Protein AF-A0A7S0L1C0-F1 (afdb_monomer_lite)

Radius of gyration: 28.77 Å; chains: 1; bounding box: 74×54×107 Å

Sequence (240 aa):
SNKMVIKATARPHLLLAALLFASNLVASALASCAKSYGDCFDSRCCKEESDGCFRRPGRAYAQCRPLSEDCVDTESWLCPSSWFNRAAFGHGSNAPPPPSVCSEPYEESCLETKCCNRKIDMCLKKKKKIWHQCMRPEVDDEGQCVDSDDWECPATWIMPPSAPPPPIQSAGGGPSTLLYTAAILISVAAVAIVVFLLCLKFPQLTKGLKVTQTEEMKPMDKDFEENDTLSEAGTHGPRL

Foldseek 3Di:
DDDDDDDDPDDVVVVVVVVVVVVVVVVLVCPDAAEAFGWCLSVQHYPDPQWGWKDAQLDSTTTTHGDDPPDDDDNGTDTSVRVVCCVVPVDPPPDDDQPPDQDEAPDWDSPVRQHYPDPQWGWKQFPPDRTTGTDHADADPSNDGDADPTTDDCVVPVDDDDDDDDDDDDDDDDDDPPVVVVVVVVVVVVVVVVVVVVCVVCVVVVVPPPPPPPPDPDDDDPPPDDDDDDDDDDDDDDDD

pLDDT: mean 74.72, std 19.36, range [37.0, 98.38]

Structure (mmCIF, N/CA/C/O backbone):
data_AF-A0A7S0L1C0-F1
#
_entry.id   AF-A0A7S0L1C0-F1
#
loop_
_atom_site.group_PDB
_atom_site.id
_atom_site.type_symbol
_atom_site.label_atom_id
_atom_site.label_alt_id
_atom_site.label_comp_id
_atom_site.label_asym_id
_atom_site.label_entity_id
_atom_site.label_seq_id
_atom_site.pdbx_PDB_ins_code
_atom_site.Cartn_x
_atom_site.Cartn_y
_atom_site.Cartn_z
_atom_site.occupancy
_atom_site.B_iso_or_equiv
_atom_site.auth_seq_id
_atom_site.auth_comp_id
_atom_site.auth_asym_id
_atom_site.auth_atom_id
_atom_site.pdbx_PDB_model_num
ATOM 1 N N . SER A 1 1 ? -10.459 4.457 66.800 1.00 45.81 1 SER A N 1
ATOM 2 C CA . SER A 1 1 ? -9.716 5.006 65.649 1.00 45.81 1 SER A CA 1
ATOM 3 C C . SER A 1 1 ? -9.352 3.841 64.746 1.00 45.81 1 SER A C 1
ATOM 5 O O . SER A 1 1 ? -8.435 3.095 65.065 1.00 45.81 1 SER A O 1
ATOM 7 N N . ASN A 1 2 ? -10.157 3.590 63.710 1.00 37.00 2 ASN A N 1
ATOM 8 C CA . ASN A 1 2 ? -10.065 2.376 62.896 1.00 37.00 2 ASN A CA 1
ATOM 9 C C . ASN A 1 2 ? -9.284 2.687 61.617 1.00 37.00 2 ASN A C 1
ATOM 11 O O . ASN A 1 2 ? -9.795 3.346 60.716 1.00 37.00 2 ASN A O 1
ATOM 15 N N . LYS A 1 3 ? -8.028 2.232 61.550 1.00 45.62 3 LYS A N 1
ATOM 16 C CA . LYS A 1 3 ? -7.210 2.303 60.334 1.00 45.62 3 LYS A CA 1
ATOM 17 C C . LYS A 1 3 ? -7.694 1.239 59.346 1.00 45.62 3 LYS A C 1
ATOM 19 O O . LYS A 1 3 ? -7.422 0.057 59.530 1.00 45.62 3 LYS A O 1
ATOM 24 N N . MET A 1 4 ? -8.394 1.662 58.294 1.00 39.25 4 MET A N 1
ATOM 25 C CA . MET A 1 4 ? -8.637 0.825 57.118 1.00 39.25 4 MET A CA 1
ATOM 26 C C . MET A 1 4 ? -7.323 0.624 56.361 1.00 39.25 4 MET A C 1
ATOM 28 O O . MET A 1 4 ? -6.739 1.570 55.836 1.00 39.25 4 MET A O 1
ATOM 32 N N . VAL A 1 5 ? -6.862 -0.623 56.308 1.00 52.81 5 VAL A N 1
ATOM 33 C CA . VAL A 1 5 ? -5.728 -1.048 55.484 1.00 52.81 5 VAL A CA 1
ATOM 34 C C . VAL A 1 5 ? -6.288 -1.534 54.149 1.00 52.81 5 VAL A C 1
ATOM 36 O O . VAL A 1 5 ? -6.823 -2.636 54.055 1.00 52.81 5 VAL A O 1
ATOM 39 N N . ILE A 1 6 ? -6.185 -0.703 53.112 1.00 45.19 6 ILE A N 1
ATOM 40 C CA . ILE A 1 6 ? -6.584 -1.068 51.749 1.00 45.19 6 ILE A CA 1
ATOM 41 C C . ILE A 1 6 ? -5.438 -1.873 51.124 1.00 45.19 6 ILE A C 1
ATOM 43 O O . ILE A 1 6 ? -4.407 -1.327 50.733 1.00 45.19 6 ILE A O 1
ATOM 47 N N . LYS A 1 7 ? -5.604 -3.197 51.050 1.00 51.31 7 LYS A N 1
ATOM 48 C CA . LYS A 1 7 ? -4.711 -4.092 50.301 1.00 51.31 7 LYS A CA 1
ATOM 49 C C . LYS A 1 7 ? -5.035 -3.971 48.810 1.00 51.31 7 LYS A C 1
ATOM 51 O O . LYS A 1 7 ? -5.999 -4.556 48.330 1.00 51.31 7 LYS A O 1
ATOM 56 N N . ALA A 1 8 ? -4.231 -3.206 48.076 1.00 46.69 8 ALA A N 1
ATOM 57 C CA . ALA A 1 8 ? -4.325 -3.131 46.622 1.00 46.69 8 ALA A CA 1
ATOM 58 C C . ALA A 1 8 ? -3.733 -4.403 45.989 1.00 46.69 8 ALA A C 1
ATOM 60 O O . ALA A 1 8 ? -2.520 -4.539 45.846 1.00 46.69 8 ALA A O 1
ATOM 61 N N . THR A 1 9 ? -4.591 -5.348 45.611 1.00 56.19 9 THR A N 1
ATOM 62 C CA . THR A 1 9 ? -4.224 -6.503 44.782 1.00 56.19 9 THR A CA 1
ATOM 63 C C . THR A 1 9 ? -4.139 -6.064 43.320 1.00 56.19 9 THR A C 1
ATOM 65 O O . THR A 1 9 ? -5.131 -6.097 42.592 1.00 56.19 9 THR A O 1
ATOM 68 N N . ALA A 1 10 ? -2.962 -5.611 42.886 1.00 48.78 10 ALA A N 1
ATOM 69 C CA . ALA A 1 10 ? -2.698 -5.359 41.473 1.00 48.78 10 ALA A CA 1
ATOM 70 C C . ALA A 1 10 ? -2.682 -6.699 40.719 1.00 48.78 10 ALA A C 1
ATOM 72 O O . ALA A 1 10 ? -1.894 -7.585 41.042 1.00 48.78 10 ALA A O 1
ATOM 73 N N . ARG A 1 11 ? -3.586 -6.868 39.744 1.00 59.06 11 ARG A N 1
ATOM 74 C CA . ARG A 1 11 ? -3.692 -8.084 38.926 1.00 59.06 11 ARG A CA 1
ATOM 75 C C . ARG A 1 11 ? -2.503 -8.144 37.948 1.00 59.06 11 ARG A C 1
ATOM 77 O O . ARG A 1 11 ? -2.476 -7.340 37.016 1.00 59.06 11 ARG A O 1
ATOM 84 N N . PRO A 1 12 ? -1.555 -9.088 38.098 1.00 60.34 12 PRO A N 1
ATOM 85 C CA . PRO A 1 12 ? -0.345 -9.164 37.267 1.00 60.34 12 PRO A CA 1
ATOM 86 C C . PRO A 1 12 ? -0.636 -9.398 35.773 1.00 60.34 12 PRO A C 1
ATOM 88 O O . PRO A 1 12 ? 0.178 -9.055 34.921 1.00 60.34 12 PRO A O 1
ATOM 91 N N . HIS A 1 13 ? -1.826 -9.905 35.438 1.00 58.44 13 HIS A N 1
ATOM 92 C CA . HIS A 1 13 ? -2.243 -10.155 34.058 1.00 58.44 13 HIS A CA 1
ATOM 93 C C . HIS A 1 13 ? -2.405 -8.885 33.204 1.00 58.44 13 HIS A C 1
ATOM 95 O O . HIS A 1 13 ? -2.182 -8.944 31.998 1.00 58.44 13 HIS A O 1
ATOM 101 N N . LEU A 1 14 ? -2.741 -7.733 33.801 1.00 57.94 14 LEU A N 1
ATOM 102 C CA . LEU A 1 14 ? -2.919 -6.481 33.047 1.00 57.94 14 LEU A CA 1
ATOM 103 C C . LEU A 1 14 ? -1.586 -5.884 32.569 1.00 57.94 14 LEU A C 1
ATOM 105 O O . LEU A 1 14 ? -1.519 -5.340 31.471 1.00 57.94 14 LEU A O 1
ATOM 109 N N . LEU A 1 15 ? -0.514 -6.033 33.355 1.00 58.12 15 LEU A N 1
ATOM 110 C CA . LEU A 1 15 ? 0.828 -5.584 32.966 1.00 58.12 15 LEU A CA 1
ATOM 111 C C . LEU A 1 15 ? 1.425 -6.458 31.856 1.00 58.12 15 LEU A C 1
ATOM 113 O O . LEU A 1 15 ? 2.069 -5.937 30.949 1.00 58.12 15 LEU A O 1
ATOM 117 N N . LEU A 1 16 ? 1.167 -7.769 31.891 1.00 63.41 16 LEU A N 1
ATOM 118 C CA . LEU A 1 16 ? 1.631 -8.691 30.853 1.00 63.41 16 LEU A CA 1
ATOM 119 C C . LEU A 1 16 ? 0.946 -8.413 29.503 1.00 63.41 16 LEU A C 1
ATOM 121 O O . LEU A 1 16 ? 1.608 -8.391 28.471 1.00 63.41 16 LEU A O 1
ATOM 125 N N . ALA A 1 17 ? -0.363 -8.134 29.513 1.00 63.59 17 ALA A N 1
ATOM 126 C CA . ALA A 1 17 ? -1.116 -7.799 28.303 1.00 63.59 17 ALA A CA 1
ATOM 127 C C . ALA A 1 17 ? -0.657 -6.472 27.669 1.00 63.59 17 ALA A C 1
ATOM 129 O O . ALA A 1 17 ? -0.500 -6.398 26.452 1.00 63.59 17 ALA A O 1
ATOM 130 N N . ALA A 1 18 ? -0.384 -5.446 28.483 1.00 61.56 18 ALA A N 1
ATOM 131 C CA . ALA A 1 18 ? 0.117 -4.160 27.995 1.00 61.56 18 ALA A CA 1
ATOM 132 C C . ALA A 1 18 ? 1.520 -4.274 27.365 1.00 61.56 18 ALA A C 1
ATOM 134 O O . ALA A 1 18 ? 1.778 -3.664 26.327 1.00 61.56 18 ALA A O 1
ATOM 135 N N . LEU A 1 19 ? 2.407 -5.094 27.942 1.00 60.56 19 LEU A N 1
ATOM 136 C CA . LEU A 1 19 ? 3.733 -5.357 27.370 1.00 60.56 19 LEU A CA 1
ATOM 137 C C . LEU A 1 19 ? 3.646 -6.125 26.042 1.00 60.56 19 LEU A C 1
ATOM 139 O O . LEU A 1 19 ? 4.326 -5.752 25.089 1.00 60.56 19 LEU A O 1
ATOM 143 N N . LEU A 1 20 ? 2.765 -7.127 25.939 1.00 61.09 20 LEU A N 1
ATOM 144 C CA . LEU A 1 20 ? 2.556 -7.883 24.695 1.00 61.09 20 LEU A CA 1
ATOM 145 C C . LEU A 1 20 ? 1.964 -7.024 23.564 1.00 61.09 20 LEU A C 1
ATOM 147 O O . LEU A 1 20 ? 2.329 -7.204 22.401 1.00 61.09 20 LEU A O 1
ATOM 151 N N . PHE A 1 21 ? 1.092 -6.062 23.881 1.00 56.75 21 PHE A N 1
ATOM 152 C CA . PHE A 1 21 ? 0.568 -5.122 22.883 1.00 56.75 21 PHE A CA 1
ATOM 153 C C . PHE A 1 21 ? 1.641 -4.149 22.377 1.00 56.75 21 PHE A C 1
ATOM 155 O O . PHE A 1 21 ? 1.725 -3.904 21.174 1.00 56.75 21 PHE A O 1
ATOM 162 N N . ALA A 1 22 ? 2.510 -3.649 23.261 1.00 55.06 22 ALA A N 1
ATOM 163 C CA . ALA A 1 22 ? 3.604 -2.762 22.866 1.00 55.06 22 ALA A CA 1
ATOM 164 C C . ALA A 1 22 ? 4.658 -3.467 21.987 1.00 55.06 22 ALA A C 1
ATOM 166 O O . ALA A 1 22 ? 5.223 -2.844 21.091 1.00 55.06 22 ALA A O 1
ATOM 167 N N . SER A 1 23 ? 4.903 -4.768 22.190 1.00 53.28 23 SER A N 1
ATOM 168 C CA . SER A 1 23 ? 5.883 -5.529 21.395 1.00 53.28 23 SER A CA 1
ATOM 169 C C . SER A 1 23 ? 5.438 -5.785 19.947 1.00 53.28 23 SER A C 1
ATOM 171 O O . SER A 1 23 ? 6.267 -5.755 19.039 1.00 53.28 23 SER A O 1
ATOM 173 N N . ASN A 1 24 ? 4.140 -5.995 19.702 1.00 51.53 24 ASN A N 1
ATOM 174 C CA . ASN A 1 24 ? 3.632 -6.289 18.354 1.00 51.53 24 ASN A CA 1
ATOM 175 C C . ASN A 1 24 ? 3.636 -5.066 17.419 1.00 51.53 24 ASN A C 1
ATOM 177 O O . ASN A 1 24 ? 3.807 -5.219 16.208 1.00 51.53 24 ASN A O 1
ATOM 181 N N . LEU A 1 25 ? 3.517 -3.850 17.966 1.00 54.81 25 LEU A N 1
ATOM 182 C CA . LEU A 1 25 ? 3.583 -2.621 17.169 1.00 54.81 25 LEU A CA 1
ATOM 183 C C . LEU A 1 25 ? 4.991 -2.367 16.601 1.00 54.81 25 LEU A C 1
ATOM 185 O O . LEU A 1 25 ? 5.126 -1.863 15.490 1.00 54.81 25 LEU A O 1
ATOM 189 N N . VAL A 1 26 ? 6.040 -2.755 17.335 1.00 55.66 26 VAL A N 1
ATOM 190 C CA . VAL A 1 26 ? 7.438 -2.564 16.909 1.00 55.66 26 VAL A CA 1
ATOM 191 C C . VAL A 1 26 ? 7.851 -3.593 15.849 1.00 55.66 26 VAL A C 1
ATOM 193 O O . VAL A 1 26 ? 8.597 -3.261 14.932 1.00 55.66 26 VAL A O 1
ATOM 196 N N . ALA A 1 27 ? 7.326 -4.821 15.910 1.00 52.88 27 ALA A N 1
ATOM 197 C CA . ALA A 1 27 ? 7.674 -5.881 14.959 1.00 52.88 27 ALA A CA 1
ATOM 198 C C . ALA A 1 27 ? 7.202 -5.592 13.520 1.00 52.88 27 ALA A C 1
ATOM 200 O O . ALA A 1 27 ? 7.887 -5.946 12.564 1.00 52.88 27 ALA A O 1
ATOM 201 N N . SER A 1 28 ? 6.076 -4.891 13.354 1.00 53.72 28 SER A N 1
ATOM 202 C CA . SER A 1 28 ? 5.547 -4.543 12.024 1.00 53.72 28 SER A CA 1
ATOM 203 C C . SER A 1 28 ? 6.350 -3.436 11.325 1.00 53.72 28 SER A C 1
ATOM 205 O O . SER A 1 28 ? 6.284 -3.303 10.106 1.00 53.72 28 SER A O 1
ATOM 207 N N . ALA A 1 29 ? 7.132 -2.656 12.080 1.00 55.66 29 ALA A N 1
ATOM 208 C CA . ALA A 1 29 ? 7.968 -1.580 11.544 1.00 55.66 29 ALA A CA 1
ATOM 209 C C . ALA A 1 29 ? 9.335 -2.068 11.025 1.00 55.66 29 ALA A C 1
ATOM 211 O O . ALA A 1 29 ? 10.039 -1.314 10.361 1.00 55.66 29 ALA A O 1
ATOM 212 N N . LEU A 1 30 ? 9.703 -3.325 11.296 1.00 59.31 30 LEU A N 1
ATOM 213 C CA . LEU A 1 30 ? 10.938 -3.951 10.819 1.00 59.31 30 LEU A CA 1
ATOM 214 C C . LEU A 1 30 ? 10.637 -5.022 9.768 1.00 59.31 30 LEU A C 1
ATOM 216 O O . LEU A 1 30 ? 11.197 -6.117 9.818 1.00 59.31 30 LEU A O 1
ATOM 220 N N . ALA A 1 31 ? 9.739 -4.731 8.822 1.00 69.38 31 ALA A N 1
ATOM 221 C CA . ALA A 1 31 ? 9.584 -5.584 7.651 1.00 69.38 31 ALA A CA 1
ATOM 222 C C . ALA A 1 31 ? 10.946 -5.671 6.942 1.00 69.38 31 ALA A C 1
ATOM 224 O O . ALA A 1 31 ? 11.394 -4.718 6.308 1.00 69.38 31 ALA A O 1
ATOM 225 N N . SER A 1 32 ? 11.641 -6.797 7.116 1.00 88.75 32 SER A N 1
ATOM 226 C CA . SER A 1 32 ? 12.945 -7.027 6.506 1.00 88.75 32 SER A CA 1
ATOM 227 C C . SER A 1 32 ? 12.801 -6.930 4.994 1.00 88.75 32 SER A C 1
ATOM 229 O O . SER A 1 32 ? 11.901 -7.555 4.426 1.00 88.75 32 SER A O 1
ATOM 231 N N . CYS A 1 33 ? 13.683 -6.174 4.347 1.00 94.81 33 CYS A N 1
ATOM 232 C CA . CYS A 1 33 ? 13.645 -6.028 2.901 1.00 94.81 33 CYS A CA 1
ATOM 233 C C . CYS A 1 33 ? 13.771 -7.375 2.197 1.00 94.81 33 CYS A C 1
ATOM 235 O O . CYS A 1 33 ? 14.463 -8.289 2.659 1.00 94.81 33 CYS A O 1
ATOM 237 N N . ALA A 1 34 ? 13.054 -7.504 1.087 1.00 96.19 34 ALA A N 1
ATOM 238 C CA . ALA A 1 34 ? 13.002 -8.754 0.358 1.00 96.19 34 ALA A CA 1
ATOM 239 C C . ALA A 1 34 ? 14.358 -9.028 -0.303 1.00 96.19 34 ALA A C 1
ATOM 241 O O . ALA A 1 34 ? 15.039 -8.112 -0.763 1.00 96.19 34 ALA A O 1
ATOM 242 N N . LYS A 1 35 ? 14.763 -10.299 -0.351 1.00 97.81 35 LYS A N 1
ATOM 243 C CA . LYS A 1 35 ? 15.938 -10.724 -1.131 1.00 97.81 35 LYS A CA 1
ATOM 244 C C . LYS A 1 35 ? 15.689 -10.472 -2.625 1.00 97.81 35 LYS A C 1
ATOM 246 O O . LYS A 1 35 ? 14.533 -10.332 -3.027 1.00 97.81 35 LYS A O 1
ATOM 251 N N . SER A 1 36 ? 16.735 -10.481 -3.450 1.00 97.81 36 SER A N 1
ATOM 252 C CA . SER A 1 36 ? 16.596 -10.439 -4.911 1.00 97.81 36 SER A CA 1
ATOM 253 C C . SER A 1 36 ? 15.594 -11.487 -5.397 1.00 97.81 36 SER A C 1
ATOM 255 O O . SER A 1 36 ? 15.612 -12.633 -4.942 1.00 97.81 36 SER A O 1
ATOM 257 N N . TYR A 1 37 ? 14.684 -11.082 -6.282 1.00 97.75 37 TYR A N 1
ATOM 258 C CA . TYR A 1 37 ? 13.542 -11.869 -6.767 1.00 97.75 37 TYR A CA 1
ATOM 259 C C . TYR A 1 37 ? 12.502 -12.279 -5.705 1.00 97.75 37 TYR A C 1
ATOM 261 O O . TYR A 1 37 ? 11.559 -13.008 -6.020 1.00 97.75 37 TYR A O 1
ATOM 269 N N . GLY A 1 38 ? 12.619 -11.793 -4.468 1.00 97.31 38 GLY A N 1
ATOM 270 C CA . GLY A 1 38 ? 11.625 -11.959 -3.408 1.00 97.31 38 GLY A CA 1
ATOM 271 C C . GLY A 1 38 ? 10.435 -11.006 -3.548 1.00 97.31 38 GLY A C 1
ATOM 272 O O . GLY A 1 38 ? 10.511 -10.002 -4.258 1.00 97.31 38 GLY A O 1
ATOM 273 N N . ASP A 1 39 ? 9.338 -11.326 -2.855 1.00 96.56 39 ASP A N 1
ATOM 274 C CA . ASP A 1 39 ? 8.142 -10.478 -2.793 1.00 96.56 39 ASP A CA 1
ATOM 275 C C . ASP A 1 39 ? 8.411 -9.231 -1.944 1.00 96.56 39 ASP A C 1
ATOM 277 O O . ASP A 1 39 ? 8.781 -9.334 -0.773 1.00 96.56 39 ASP A O 1
ATOM 281 N N . CYS A 1 40 ? 8.226 -8.061 -2.546 1.00 96.31 40 CYS A N 1
ATOM 282 C CA . CYS A 1 40 ? 8.429 -6.760 -1.913 1.00 96.31 40 CYS A CA 1
ATOM 283 C C . CYS A 1 40 ? 7.156 -5.901 -1.909 1.00 96.31 40 CYS A C 1
ATOM 285 O O . CYS A 1 40 ? 7.229 -4.691 -1.697 1.00 96.31 40 CYS A O 1
ATOM 287 N N . PHE A 1 41 ? 5.980 -6.490 -2.150 1.00 93.81 41 PHE A N 1
ATOM 288 C CA . PHE A 1 41 ? 4.725 -5.746 -2.271 1.00 93.81 41 PHE A CA 1
ATOM 289 C C . PHE A 1 41 ? 4.371 -4.987 -0.988 1.00 93.81 41 PHE A C 1
ATOM 291 O O . PHE A 1 41 ? 3.997 -3.810 -1.038 1.00 93.81 41 PHE A O 1
ATOM 298 N N . ASP A 1 42 ? 4.537 -5.638 0.165 1.00 87.75 42 ASP A N 1
ATOM 299 C CA . A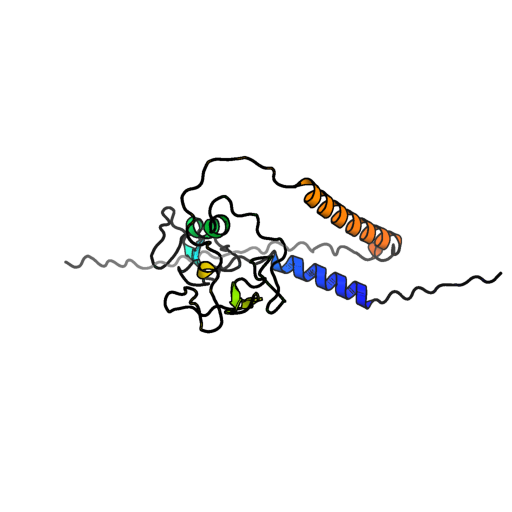SP A 1 42 ? 4.249 -5.033 1.464 1.00 87.75 42 ASP A CA 1
ATOM 300 C C . ASP A 1 42 ? 5.410 -4.212 2.021 1.00 87.75 42 ASP A C 1
ATOM 302 O O . ASP A 1 42 ? 5.178 -3.106 2.513 1.00 87.75 42 ASP A O 1
ATOM 306 N N . SER A 1 43 ? 6.642 -4.722 1.922 1.00 91.06 43 SER A N 1
ATOM 307 C CA . SER A 1 43 ? 7.836 -4.067 2.475 1.00 91.06 43 SER A CA 1
ATOM 308 C C . SER A 1 43 ? 8.297 -2.872 1.647 1.00 91.06 43 SER A C 1
ATOM 310 O O . SER A 1 43 ? 8.912 -1.957 2.186 1.00 91.06 43 SER A O 1
ATOM 312 N N . ARG A 1 44 ? 8.006 -2.873 0.338 1.00 92.75 44 ARG A N 1
ATOM 313 C CA . ARG A 1 44 ? 8.428 -1.849 -0.630 1.00 92.75 44 ARG A CA 1
ATOM 314 C C . ARG A 1 44 ? 9.940 -1.636 -0.690 1.00 92.75 44 ARG A C 1
ATOM 316 O O . ARG A 1 44 ? 10.393 -0.621 -1.208 1.00 92.75 44 ARG A O 1
ATOM 323 N N . CYS A 1 45 ? 10.716 -2.583 -0.175 1.00 94.50 45 CYS A N 1
ATOM 324 C CA . CYS A 1 45 ? 12.160 -2.476 -0.115 1.00 94.50 45 CYS A CA 1
ATOM 325 C C . CYS A 1 45 ? 12.834 -3.787 -0.502 1.00 94.50 45 CYS A C 1
ATOM 327 O O . CYS A 1 45 ? 12.339 -4.886 -0.221 1.00 94.50 45 CYS A O 1
ATOM 329 N N . CYS A 1 46 ? 13.983 -3.633 -1.148 1.00 96.94 46 CYS A N 1
ATOM 330 C CA . CYS A 1 46 ? 14.854 -4.712 -1.578 1.00 96.94 46 CYS A CA 1
ATOM 331 C C . CYS A 1 46 ? 16.130 -4.691 -0.748 1.00 96.94 46 CYS A C 1
ATOM 333 O O . CYS A 1 46 ? 16.537 -3.647 -0.244 1.00 96.94 46 CYS A O 1
ATOM 335 N N . LYS A 1 47 ? 16.698 -5.874 -0.523 1.00 97.06 47 LYS A N 1
ATOM 336 C CA . LYS A 1 47 ? 17.891 -6.037 0.303 1.00 97.06 47 LYS A CA 1
ATOM 337 C C . LYS A 1 47 ? 19.135 -5.462 -0.379 1.00 97.06 47 LYS A C 1
ATOM 339 O O . LYS A 1 47 ? 19.962 -4.876 0.307 1.00 97.06 47 LYS A O 1
ATOM 344 N N . GLU A 1 48 ? 19.250 -5.654 -1.689 1.00 97.50 48 GLU A N 1
ATOM 345 C CA . GLU A 1 48 ? 20.357 -5.136 -2.492 1.00 97.50 48 GLU A CA 1
ATOM 346 C C . GLU A 1 48 ? 20.004 -3.744 -3.029 1.00 97.50 48 GLU A C 1
ATOM 348 O O . GLU A 1 48 ? 18.897 -3.533 -3.522 1.00 97.50 48 GLU A O 1
ATOM 353 N N . GLU A 1 49 ? 20.941 -2.798 -2.958 1.00 95.50 49 GLU A N 1
ATOM 354 C CA . GLU A 1 49 ? 20.740 -1.419 -3.442 1.00 95.50 49 GLU A CA 1
ATOM 355 C C . GLU A 1 49 ? 20.610 -1.340 -4.969 1.00 95.50 49 GLU A C 1
ATOM 357 O O . GLU A 1 49 ? 19.997 -0.415 -5.499 1.00 95.50 49 GLU A O 1
ATOM 362 N N . SER A 1 50 ? 21.161 -2.329 -5.678 1.00 96.69 50 SER A N 1
ATOM 363 C CA . SER A 1 50 ? 21.023 -2.481 -7.126 1.00 96.69 50 SER A CA 1
ATOM 364 C C . SER A 1 50 ? 19.675 -3.067 -7.549 1.00 96.69 50 SER A C 1
ATOM 366 O O . SER A 1 50 ? 19.408 -3.133 -8.746 1.00 96.69 50 SER A O 1
ATOM 368 N N . ASP A 1 51 ? 18.820 -3.478 -6.607 1.00 98.25 51 ASP A N 1
ATOM 369 C CA . ASP A 1 51 ? 17.485 -3.993 -6.892 1.00 98.25 51 ASP A CA 1
ATOM 370 C C . ASP A 1 51 ? 16.401 -2.939 -6.618 1.00 98.25 51 ASP A C 1
ATOM 372 O O . ASP A 1 51 ? 16.368 -2.263 -5.592 1.00 98.25 51 ASP A O 1
ATOM 376 N N . GLY A 1 52 ? 15.433 -2.859 -7.527 1.00 97.06 52 GLY A N 1
ATOM 377 C CA . GLY A 1 52 ? 14.203 -2.095 -7.374 1.00 97.06 52 GLY A CA 1
ATOM 378 C C . GLY A 1 52 ? 13.013 -3.014 -7.114 1.00 97.06 52 GLY A C 1
ATOM 379 O O . GLY A 1 52 ? 12.956 -4.137 -7.612 1.00 97.06 52 GLY A O 1
ATOM 380 N N . CYS A 1 53 ? 12.019 -2.539 -6.364 1.00 97.81 53 CYS A N 1
ATOM 381 C CA . CYS A 1 53 ? 10.763 -3.263 -6.186 1.00 97.81 53 CYS A CA 1
ATOM 382 C C . CYS A 1 53 ? 9.792 -2.955 -7.340 1.00 97.81 53 CYS A C 1
ATOM 384 O O . CYS A 1 53 ? 9.132 -1.913 -7.367 1.00 97.81 53 CYS A O 1
ATOM 386 N N . PHE A 1 54 ? 9.710 -3.856 -8.315 1.00 97.62 54 PHE A N 1
ATOM 387 C CA . PHE A 1 54 ? 8.850 -3.698 -9.488 1.00 97.62 54 PHE A CA 1
ATOM 388 C C . PHE A 1 54 ? 7.466 -4.269 -9.213 1.00 97.62 54 PHE A C 1
ATOM 390 O O . PHE A 1 54 ? 7.349 -5.379 -8.698 1.00 97.62 54 PHE A O 1
ATOM 397 N N . ARG A 1 55 ? 6.406 -3.562 -9.609 1.00 97.12 55 ARG A N 1
ATOM 398 C CA . ARG A 1 55 ? 5.019 -4.018 -9.412 1.00 97.12 55 ARG A CA 1
ATOM 399 C C . ARG A 1 55 ? 4.399 -4.511 -10.711 1.00 97.12 55 ARG A C 1
ATOM 401 O O . ARG A 1 55 ? 4.571 -3.892 -11.753 1.00 97.12 55 ARG A O 1
ATOM 408 N N . ARG A 1 56 ? 3.609 -5.583 -10.647 1.00 96.44 56 ARG A N 1
ATOM 409 C CA . ARG A 1 56 ? 2.759 -6.006 -11.771 1.00 96.44 56 ARG A CA 1
ATOM 410 C C . ARG A 1 56 ? 1.537 -5.077 -11.901 1.00 96.44 56 ARG A C 1
ATOM 412 O O . ARG A 1 56 ? 0.801 -4.935 -10.917 1.00 96.44 56 ARG A O 1
ATOM 419 N N . PRO A 1 57 ? 1.273 -4.471 -13.074 1.00 92.81 57 PRO A N 1
ATOM 420 C CA . PRO A 1 57 ? 0.011 -3.772 -13.324 1.00 92.81 57 PRO A CA 1
ATOM 421 C C . PRO A 1 57 ? -1.195 -4.675 -13.026 1.00 92.81 57 PRO A C 1
ATOM 423 O O . PRO A 1 57 ? -1.156 -5.873 -13.298 1.00 92.81 57 PRO A O 1
ATOM 426 N N . GLY A 1 58 ? -2.237 -4.121 -12.400 1.00 85.00 58 GLY A N 1
ATOM 427 C CA . GLY A 1 58 ? -3.477 -4.851 -12.085 1.00 85.00 58 GLY A CA 1
ATOM 428 C C . GLY A 1 58 ? -3.372 -5.935 -11.002 1.00 85.00 58 GLY A C 1
ATOM 429 O O . GLY A 1 58 ? -4.379 -6.537 -10.654 1.00 85.00 58 GLY A O 1
ATOM 430 N N .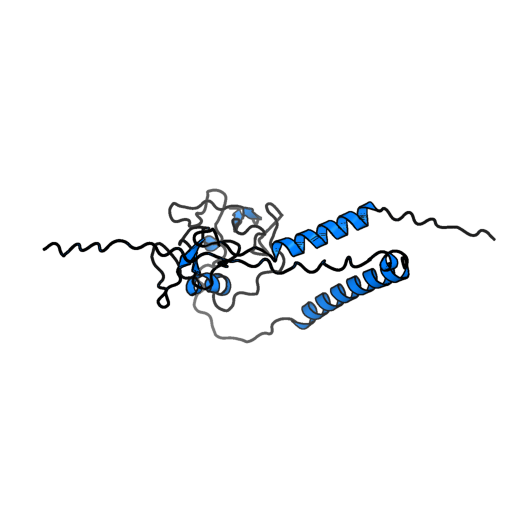 ARG A 1 59 ? -2.189 -6.196 -10.421 1.00 88.06 59 ARG A N 1
ATOM 431 C CA . ARG A 1 59 ? -2.014 -7.249 -9.404 1.00 88.06 59 ARG A CA 1
ATOM 432 C C . ARG A 1 59 ? -1.448 -6.707 -8.092 1.00 88.06 59 ARG A C 1
ATOM 434 O O . ARG A 1 59 ? -0.686 -5.734 -8.063 1.00 88.06 59 ARG A O 1
ATOM 441 N N . ALA A 1 60 ? -1.812 -7.365 -6.993 1.00 89.75 60 ALA A N 1
ATOM 442 C CA . ALA A 1 60 ? -1.243 -7.142 -5.664 1.00 89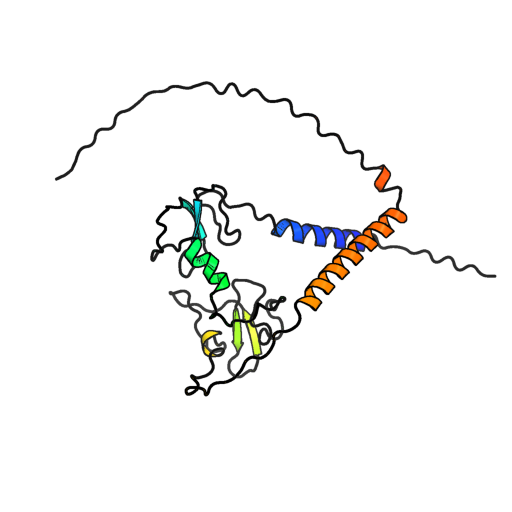.75 60 ALA A CA 1
ATOM 443 C C . ALA A 1 60 ? 0.059 -7.945 -5.495 1.00 89.75 60 ALA A C 1
ATOM 445 O O . ALA A 1 60 ? 0.177 -8.785 -4.612 1.00 89.75 60 ALA A O 1
ATOM 446 N N . TYR A 1 61 ? 0.996 -7.749 -6.424 1.00 94.38 61 TYR A N 1
ATOM 447 C CA . TYR A 1 61 ? 2.268 -8.461 -6.450 1.00 94.38 61 TYR A CA 1
ATOM 448 C C . TYR A 1 61 ? 3.388 -7.528 -6.899 1.00 94.38 61 TYR A C 1
ATOM 450 O O . TYR A 1 61 ? 3.249 -6.802 -7.893 1.00 94.38 61 TYR A O 1
ATOM 458 N N . ALA A 1 62 ? 4.499 -7.565 -6.170 1.00 97.12 62 ALA A N 1
ATOM 459 C CA . ALA A 1 62 ? 5.725 -6.876 -6.528 1.00 97.12 62 ALA A CA 1
ATOM 460 C C . ALA A 1 62 ? 6.935 -7.750 -6.205 1.00 97.12 62 ALA A C 1
ATOM 462 O O . ALA A 1 62 ? 6.900 -8.559 -5.281 1.00 97.12 62 ALA A O 1
ATOM 463 N N . GLN A 1 63 ? 8.000 -7.583 -6.977 1.00 98.25 63 GLN A N 1
ATOM 464 C CA . GLN A 1 63 ? 9.195 -8.406 -6.886 1.00 98.25 63 GLN A CA 1
ATOM 465 C C . GLN A 1 63 ? 10.451 -7.541 -6.968 1.00 98.25 63 GLN A C 1
ATOM 467 O O . GLN A 1 63 ? 10.518 -6.623 -7.789 1.00 98.25 63 GLN A O 1
ATOM 472 N N . CYS A 1 64 ? 11.455 -7.859 -6.151 1.00 98.38 64 CYS A N 1
ATOM 473 C CA . CYS A 1 64 ? 12.777 -7.249 -6.264 1.00 98.38 64 CYS A CA 1
ATOM 474 C C . CYS A 1 64 ? 13.472 -7.727 -7.536 1.00 98.38 64 CYS A C 1
ATOM 476 O O . CYS A 1 64 ? 13.639 -8.928 -7.736 1.00 98.38 64 CYS A O 1
ATOM 478 N N . ARG A 1 65 ? 13.852 -6.805 -8.414 1.00 98.25 65 ARG A N 1
ATOM 479 C CA . ARG A 1 65 ? 14.570 -7.109 -9.659 1.00 98.25 65 ARG A CA 1
ATOM 480 C C . ARG A 1 65 ? 15.685 -6.081 -9.859 1.00 98.25 65 ARG A C 1
ATOM 482 O O . ARG A 1 65 ? 15.539 -4.978 -9.337 1.00 98.25 65 ARG A O 1
ATOM 489 N N . PRO A 1 66 ? 16.715 -6.382 -10.667 1.00 98.19 66 PRO A N 1
ATOM 490 C CA . PRO A 1 66 ? 17.775 -5.423 -10.954 1.00 98.19 66 PRO A CA 1
ATOM 491 C C . PRO A 1 66 ? 17.219 -4.097 -11.488 1.00 98.19 66 PRO A C 1
ATOM 493 O O . PRO A 1 66 ? 16.421 -4.081 -12.431 1.00 98.19 66 PRO A O 1
ATOM 496 N N . LEU A 1 67 ? 17.621 -2.993 -10.864 1.00 97.38 67 LEU A N 1
ATOM 497 C CA . LEU A 1 67 ? 17.242 -1.637 -11.231 1.00 97.38 67 LEU A CA 1
ATOM 498 C C . LEU A 1 67 ? 18.196 -1.125 -12.312 1.00 97.38 67 LEU A C 1
ATOM 500 O O . LEU A 1 67 ? 19.387 -0.946 -12.078 1.00 97.38 67 LEU A O 1
ATOM 504 N N . SER A 1 68 ? 17.660 -0.893 -13.507 1.00 95.56 68 SER A N 1
ATOM 505 C CA . SER A 1 68 ? 18.369 -0.159 -14.556 1.00 95.56 68 SER A CA 1
ATOM 506 C C . SER A 1 68 ? 18.234 1.347 -14.314 1.00 95.56 68 SER A C 1
ATOM 508 O O . SER A 1 68 ? 17.190 1.791 -13.829 1.00 95.56 68 SER A O 1
ATOM 510 N N . GLU A 1 69 ? 19.266 2.121 -14.665 1.00 95.00 69 GLU A N 1
ATOM 511 C CA . GLU A 1 69 ? 19.239 3.593 -14.614 1.00 95.00 69 GLU A CA 1
ATOM 512 C C . GLU A 1 69 ? 18.072 4.155 -15.444 1.00 95.00 69 GLU A C 1
ATOM 514 O O . GLU A 1 69 ? 17.340 5.029 -14.980 1.00 95.00 69 GLU A O 1
ATOM 519 N N . ASP A 1 70 ? 17.815 3.550 -16.607 1.00 95.00 70 ASP A N 1
ATOM 520 C CA . ASP A 1 70 ? 16.707 3.882 -17.504 1.00 95.00 70 ASP A CA 1
ATOM 521 C C . ASP A 1 70 ? 15.494 2.978 -17.244 1.00 95.00 70 ASP A C 1
ATOM 523 O O . ASP A 1 70 ? 15.017 2.243 -18.113 1.00 95.00 70 ASP A O 1
ATOM 527 N N . CYS A 1 71 ? 14.988 2.986 -16.010 1.00 95.88 71 CYS A N 1
ATOM 528 C CA . CYS A 1 71 ? 13.787 2.227 -15.682 1.00 95.88 71 CYS A CA 1
ATOM 529 C C . CYS A 1 71 ? 12.563 2.802 -16.416 1.00 95.88 71 CYS A C 1
ATOM 531 O O . CYS A 1 71 ? 12.090 3.894 -16.095 1.00 95.88 71 CYS A O 1
ATOM 533 N N . VAL A 1 72 ? 12.004 2.032 -17.354 1.00 96.62 72 VAL A N 1
ATOM 534 C CA . VAL A 1 72 ? 10.777 2.376 -18.087 1.00 96.62 72 VAL A CA 1
ATOM 535 C C . VAL A 1 72 ? 9.636 1.437 -17.689 1.00 96.62 72 VAL A C 1
ATOM 537 O O . VAL A 1 72 ? 9.805 0.215 -17.654 1.00 96.62 72 VAL A O 1
ATOM 540 N N . ASP A 1 73 ? 8.461 2.007 -17.401 1.00 95.81 73 ASP A N 1
ATOM 541 C CA . ASP A 1 73 ? 7.235 1.234 -17.186 1.00 95.81 73 ASP A CA 1
ATOM 542 C C . ASP A 1 73 ? 6.919 0.408 -18.443 1.00 95.81 73 ASP A C 1
ATOM 544 O O . ASP A 1 73 ? 6.845 0.931 -19.553 1.00 95.81 73 ASP A O 1
ATOM 548 N N . THR A 1 74 ? 6.684 -0.887 -18.263 1.00 96.25 74 THR A N 1
ATOM 549 C CA . THR A 1 74 ? 6.233 -1.795 -19.325 1.00 96.25 74 THR A CA 1
ATOM 550 C C . THR A 1 74 ? 4.838 -2.314 -19.002 1.00 96.25 74 THR A C 1
ATOM 552 O O . THR A 1 74 ? 4.394 -2.264 -17.855 1.00 96.25 74 THR A O 1
ATOM 555 N N . GLU A 1 75 ? 4.167 -2.917 -19.985 1.00 94.25 75 GLU A N 1
ATOM 556 C CA . GLU A 1 75 ? 2.874 -3.596 -19.785 1.00 94.25 75 GLU A CA 1
ATOM 557 C C . GLU A 1 75 ? 2.926 -4.660 -18.680 1.00 94.25 75 GLU A C 1
ATOM 559 O O . GLU A 1 75 ? 1.925 -4.983 -18.047 1.00 94.25 75 GLU A O 1
ATOM 564 N N . SER A 1 76 ? 4.116 -5.207 -18.430 1.00 96.06 76 SER A N 1
ATOM 565 C CA . SER A 1 76 ? 4.309 -6.300 -17.492 1.00 96.06 76 SER A CA 1
ATOM 566 C C . SER A 1 76 ? 4.828 -5.841 -16.126 1.00 96.06 76 SER A C 1
ATOM 568 O O . SER A 1 76 ? 4.607 -6.550 -15.146 1.00 96.06 76 SER A O 1
ATOM 570 N N . TRP A 1 77 ? 5.490 -4.685 -16.020 1.00 97.06 77 TRP A N 1
ATOM 571 C CA . TRP A 1 77 ? 6.139 -4.219 -14.791 1.00 97.06 77 TRP A CA 1
ATOM 572 C C . TRP A 1 77 ? 6.176 -2.694 -14.703 1.00 97.06 77 TRP A C 1
ATOM 574 O O . TRP A 1 77 ? 6.589 -2.029 -15.648 1.00 97.06 77 TRP A O 1
ATOM 584 N N . LEU A 1 78 ? 5.832 -2.167 -13.530 1.00 96.44 78 LEU A N 1
ATOM 585 C CA . LEU A 1 78 ? 5.953 -0.758 -13.168 1.00 96.44 78 LEU A CA 1
ATOM 586 C C . LEU A 1 78 ? 7.234 -0.522 -12.369 1.00 96.44 78 LEU A C 1
ATOM 588 O O . LEU A 1 78 ? 7.521 -1.252 -11.412 1.00 96.44 78 LEU A O 1
ATOM 592 N N . CYS A 1 79 ? 7.956 0.528 -12.738 1.00 97.25 79 CYS A N 1
ATOM 593 C CA . CYS A 1 79 ? 9.168 0.997 -12.088 1.00 97.25 79 CYS A CA 1
ATOM 594 C C . CYS A 1 79 ? 8.903 1.514 -10.671 1.00 97.25 79 CYS A C 1
ATOM 596 O O . CYS A 1 79 ? 7.897 2.189 -10.452 1.00 97.25 79 CYS A O 1
ATOM 598 N N . PRO A 1 80 ? 9.816 1.292 -9.707 1.00 95.00 80 PRO A N 1
ATOM 599 C CA . PRO A 1 80 ? 9.660 1.748 -8.322 1.00 95.00 80 PRO A CA 1
ATOM 600 C C . PRO A 1 80 ? 9.174 3.205 -8.194 1.00 95.00 80 PRO A C 1
ATOM 602 O O . PRO A 1 80 ? 8.207 3.496 -7.490 1.00 95.00 80 PRO A O 1
ATOM 605 N N . SER A 1 81 ? 9.782 4.123 -8.949 1.00 90.81 81 SER A N 1
ATOM 606 C CA . SER A 1 81 ? 9.453 5.554 -8.944 1.00 90.81 81 SER A CA 1
ATOM 607 C C . SER A 1 81 ? 8.033 5.866 -9.428 1.00 90.81 81 SER A C 1
ATOM 609 O O . SER A 1 81 ? 7.412 6.818 -8.947 1.00 90.81 81 SER A O 1
ATOM 611 N N . SER A 1 82 ? 7.493 5.074 -10.354 1.00 89.12 82 SER A N 1
ATOM 612 C CA . SER A 1 82 ? 6.213 5.356 -10.997 1.00 89.12 82 SER A CA 1
ATOM 613 C C . SER A 1 82 ? 5.025 4.899 -10.156 1.00 89.12 82 SER A C 1
ATOM 615 O O . SER A 1 82 ? 3.971 5.528 -10.231 1.00 89.12 82 SER A O 1
ATOM 617 N N . TRP A 1 83 ? 5.158 3.845 -9.340 1.00 88.00 83 TRP A N 1
ATOM 618 C CA . TRP A 1 83 ? 4.040 3.300 -8.556 1.00 88.00 83 TRP A CA 1
ATOM 619 C C . TRP A 1 83 ? 4.145 3.546 -7.048 1.00 88.00 83 TRP A C 1
ATOM 621 O O . TRP A 1 83 ? 3.101 3.5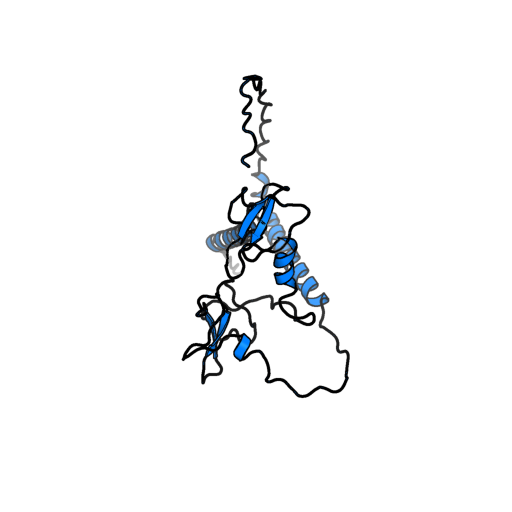85 -6.393 1.00 88.00 83 TRP A O 1
ATOM 631 N N . PHE A 1 84 ? 5.336 3.807 -6.492 1.00 83.75 84 PHE A N 1
ATOM 632 C CA . PHE A 1 84 ? 5.447 4.259 -5.099 1.00 83.75 84 PHE A CA 1
ATOM 633 C C . PHE A 1 84 ? 4.835 5.641 -4.894 1.00 83.75 84 PHE A C 1
ATOM 635 O O . PHE A 1 84 ? 4.111 5.861 -3.923 1.00 83.75 84 PHE A O 1
ATOM 642 N N . ASN A 1 85 ? 5.016 6.534 -5.866 1.00 68.44 85 ASN A N 1
ATOM 643 C CA . ASN A 1 85 ? 4.431 7.870 -5.830 1.00 68.44 85 ASN A CA 1
ATOM 644 C C . ASN A 1 85 ? 2.928 7.873 -6.154 1.00 68.44 85 ASN A C 1
ATOM 646 O O . ASN A 1 85 ? 2.217 8.793 -5.764 1.00 68.44 85 ASN A O 1
ATOM 650 N N . ARG A 1 86 ? 2.382 6.822 -6.780 1.00 55.12 86 ARG A N 1
ATOM 651 C CA . ARG A 1 86 ? 0.926 6.721 -7.003 1.00 55.12 86 ARG A CA 1
ATOM 652 C C . ARG A 1 86 ? 0.137 6.432 -5.727 1.00 55.12 86 ARG A C 1
ATOM 654 O O . ARG A 1 86 ? -1.043 6.754 -5.684 1.00 55.12 86 ARG A O 1
ATOM 661 N N . ALA A 1 87 ? 0.772 5.919 -4.670 1.00 48.59 87 ALA A N 1
ATOM 662 C CA . ALA A 1 87 ? 0.150 5.900 -3.344 1.00 48.59 87 ALA A CA 1
ATOM 663 C C . ALA A 1 87 ? 0.012 7.316 -2.742 1.00 48.59 87 ALA A C 1
ATOM 665 O O . ALA A 1 87 ? -0.823 7.513 -1.866 1.00 48.59 87 ALA A O 1
ATOM 666 N N . ALA A 1 88 ? 0.788 8.293 -3.231 1.00 45.16 88 ALA A N 1
ATOM 667 C CA . ALA A 1 88 ? 0.675 9.702 -2.855 1.00 45.16 88 ALA A CA 1
ATOM 668 C C . ALA A 1 88 ? -0.233 10.519 -3.801 1.00 45.16 88 ALA A C 1
ATOM 670 O O . ALA A 1 88 ? -0.750 11.549 -3.385 1.00 45.16 88 ALA A O 1
ATOM 671 N N . PHE A 1 89 ? -0.466 10.066 -5.042 1.00 39.19 89 PHE A N 1
ATOM 672 C CA . PHE A 1 89 ? -1.177 10.852 -6.072 1.00 39.19 89 PHE A CA 1
ATOM 673 C C . PHE A 1 89 ? -2.318 10.110 -6.796 1.00 39.19 89 PHE A C 1
ATOM 675 O O . PHE A 1 89 ? -2.755 10.521 -7.868 1.00 39.19 89 PHE A O 1
ATOM 682 N N . GLY A 1 90 ? -2.838 9.027 -6.212 1.00 40.25 90 GLY A N 1
ATOM 683 C CA . GLY A 1 90 ? -4.010 8.291 -6.710 1.00 40.25 90 GLY A CA 1
ATOM 684 C C . GLY A 1 90 ? -5.365 8.978 -6.488 1.00 40.25 90 GLY A C 1
ATOM 685 O O . GLY A 1 90 ? -6.392 8.435 -6.879 1.00 40.25 90 GLY A O 1
ATOM 686 N N . HIS A 1 91 ? -5.378 10.176 -5.914 1.00 41.38 91 HIS A N 1
ATOM 687 C CA . HIS A 1 91 ? -6.472 11.127 -6.049 1.00 41.38 91 HIS A CA 1
ATOM 688 C C . HIS A 1 91 ? -5.848 12.481 -6.374 1.00 41.38 91 HIS A C 1
ATOM 690 O O . HIS A 1 91 ? -4.781 12.805 -5.854 1.00 41.38 91 HIS A O 1
ATOM 696 N N . GLY A 1 92 ? -6.483 13.239 -7.272 1.00 39.28 92 GLY A N 1
ATOM 697 C CA . GLY A 1 92 ? -6.012 14.558 -7.686 1.00 39.28 92 GLY A CA 1
ATOM 698 C C . GLY A 1 92 ? -5.618 15.428 -6.493 1.00 39.28 92 GLY A C 1
ATOM 699 O O . GLY A 1 92 ? -6.117 15.237 -5.387 1.00 39.28 92 GLY A O 1
ATOM 700 N N . SER A 1 93 ? -4.725 16.381 -6.743 1.00 41.34 93 SER A N 1
ATOM 701 C CA . SER A 1 93 ? -3.949 17.217 -5.813 1.00 41.34 93 SER A CA 1
ATOM 702 C C . SER A 1 93 ? -4.724 18.048 -4.764 1.00 41.34 93 SER A C 1
ATOM 704 O O . SER A 1 93 ? -4.171 18.989 -4.211 1.00 41.34 93 SER A O 1
ATOM 706 N N . ASN A 1 94 ? -5.982 17.709 -4.476 1.00 42.91 94 ASN A N 1
ATOM 707 C CA . ASN A 1 94 ? -6.845 18.241 -3.422 1.00 42.91 94 ASN A CA 1
ATOM 708 C C . ASN A 1 94 ? -7.422 17.142 -2.502 1.00 42.91 94 ASN A C 1
ATOM 710 O O . ASN A 1 94 ? -8.358 17.411 -1.750 1.00 42.91 94 ASN A O 1
ATOM 714 N N . ALA A 1 95 ? -6.935 15.899 -2.573 1.00 46.72 95 ALA A N 1
ATOM 715 C CA . ALA A 1 95 ? -7.449 14.832 -1.723 1.00 46.72 95 ALA A CA 1
ATOM 716 C C . ALA A 1 95 ? -7.070 15.090 -0.250 1.00 46.72 95 ALA A C 1
ATOM 718 O O . ALA A 1 95 ? -5.882 15.238 0.051 1.00 46.72 95 ALA A O 1
ATOM 719 N N . PRO A 1 96 ? -8.048 15.174 0.670 1.00 49.62 96 PRO A N 1
ATOM 720 C CA . PRO A 1 96 ? -7.768 15.329 2.092 1.00 49.62 96 PRO A CA 1
ATOM 721 C C . PRO A 1 96 ? -6.903 14.161 2.598 1.00 49.62 96 PRO A C 1
ATOM 723 O O . PRO A 1 96 ? -6.981 13.061 2.040 1.00 49.62 96 PRO A O 1
ATOM 726 N N . PRO A 1 97 ? -6.068 14.378 3.634 1.00 50.56 97 PRO A N 1
ATOM 727 C CA . PRO A 1 97 ? -5.249 13.318 4.212 1.00 50.56 97 PRO A CA 1
ATOM 728 C C . PRO A 1 97 ? -6.134 12.117 4.576 1.00 50.56 97 PRO A C 1
ATOM 730 O O . PRO A 1 97 ? -7.255 12.324 5.055 1.00 50.56 97 PRO A O 1
ATOM 733 N N . PRO A 1 98 ? -5.664 10.876 4.348 1.00 56.25 98 PRO A N 1
ATOM 734 C CA . PRO A 1 98 ? -6.445 9.696 4.679 1.00 56.25 98 PRO A CA 1
ATOM 735 C C . PRO A 1 98 ? -6.818 9.755 6.167 1.00 56.25 98 PRO A C 1
ATOM 737 O O . PRO A 1 98 ? -5.959 10.092 6.992 1.00 56.25 98 PRO A O 1
ATOM 740 N N . PRO A 1 99 ? -8.083 9.481 6.529 1.00 60.81 99 PRO A N 1
ATOM 741 C CA . PRO A 1 99 ? -8.482 9.465 7.926 1.00 60.81 99 PRO A CA 1
ATOM 742 C C . PRO A 1 99 ? -7.605 8.469 8.684 1.00 60.81 99 PRO A C 1
ATOM 744 O O . PRO A 1 99 ? -7.325 7.373 8.202 1.00 60.81 99 PRO A O 1
ATOM 747 N N . SER A 1 100 ? -7.154 8.859 9.876 1.00 64.25 100 SER A N 1
ATOM 748 C CA . SER A 1 100 ? -6.216 8.084 10.699 1.00 64.25 100 SER A CA 1
ATOM 749 C C . SER A 1 100 ? -6.776 6.746 11.194 1.00 64.25 100 SER A C 1
ATOM 751 O O . SER A 1 100 ? -6.038 5.962 11.786 1.00 64.25 100 SER A O 1
ATOM 753 N N . VAL A 1 101 ? -8.063 6.482 10.958 1.00 85.00 101 VAL A N 1
ATOM 754 C CA . VAL A 1 101 ? -8.747 5.240 11.308 1.00 85.00 101 VAL A CA 1
ATOM 755 C C . VAL A 1 101 ? -9.588 4.808 10.109 1.00 85.00 101 VAL A C 1
ATOM 757 O O . VAL A 1 101 ? -10.552 5.475 9.735 1.00 85.00 101 VAL A O 1
ATOM 760 N N . CYS A 1 102 ? -9.195 3.701 9.487 1.00 87.69 102 CYS A N 1
ATOM 761 C CA . CYS A 1 102 ? -9.991 3.031 8.466 1.00 87.69 102 CYS A CA 1
ATOM 762 C C . CYS A 1 102 ? -10.981 2.076 9.141 1.00 87.69 102 CYS A C 1
ATOM 764 O O . CYS A 1 102 ? -10.695 1.557 10.217 1.00 87.69 102 CYS A O 1
ATOM 766 N N . SER A 1 103 ? -12.137 1.840 8.521 1.00 89.88 103 SER A N 1
ATOM 767 C CA . SER A 1 103 ? -13.169 0.978 9.108 1.00 89.88 103 SER A CA 1
ATOM 768 C C . SER A 1 103 ? -12.722 -0.486 9.133 1.00 89.88 103 SER A C 1
ATOM 770 O O . SER A 1 103 ? -12.095 -0.964 8.176 1.00 89.88 103 SER A O 1
ATOM 772 N N . GLU A 1 104 ? -13.050 -1.205 10.209 1.00 86.62 104 GLU A N 1
ATOM 773 C CA . GLU A 1 104 ? -12.790 -2.642 10.301 1.00 86.62 104 GLU A CA 1
ATOM 774 C C . GLU A 1 104 ? -13.677 -3.430 9.313 1.00 86.62 104 GLU A C 1
ATOM 776 O O . GLU A 1 104 ? -14.739 -2.956 8.885 1.00 86.62 104 GLU A O 1
ATOM 781 N N . PRO A 1 105 ? -13.272 -4.649 8.911 1.00 81.94 105 PRO A N 1
ATOM 782 C CA . PRO A 1 105 ? -14.114 -5.516 8.099 1.00 81.94 105 PRO A CA 1
ATOM 783 C C . PRO A 1 105 ? -15.474 -5.731 8.767 1.00 81.94 105 PRO A C 1
ATOM 785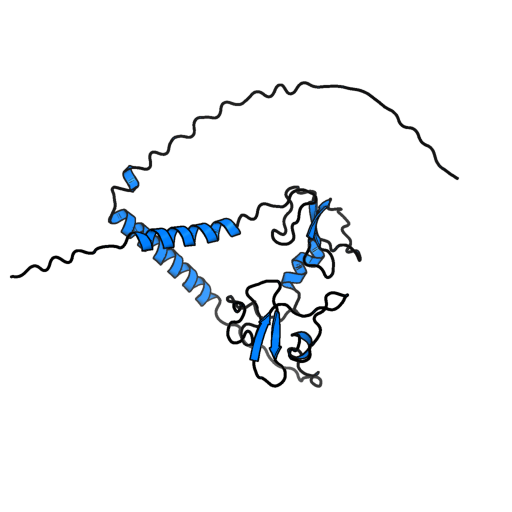 O O . PRO A 1 105 ? -15.550 -6.086 9.941 1.00 81.94 105 PRO A O 1
ATOM 788 N N . TYR A 1 106 ? -16.545 -5.565 7.993 1.00 75.94 106 TYR A N 1
ATOM 789 C CA . TYR A 1 106 ? -17.936 -5.738 8.428 1.00 75.94 106 TYR A CA 1
ATOM 790 C C . TYR A 1 106 ? -18.477 -4.742 9.464 1.00 75.94 106 TYR A C 1
ATOM 792 O O . TYR A 1 106 ? -19.644 -4.875 9.835 1.00 75.94 106 TYR A O 1
ATOM 800 N N . GLU A 1 107 ? -17.702 -3.738 9.877 1.00 77.00 107 GLU A N 1
ATOM 801 C CA . GLU A 1 107 ? -18.190 -2.685 10.769 1.00 77.00 107 GLU A CA 1
ATOM 802 C C . GLU A 1 107 ? -19.237 -1.790 10.084 1.00 77.00 107 GLU A C 1
ATOM 804 O O . GLU A 1 107 ? -19.309 -1.693 8.850 1.00 77.00 107 GLU A O 1
ATOM 809 N N . GLU A 1 108 ? -20.090 -1.158 10.892 1.00 64.56 108 GLU A N 1
ATOM 810 C CA . GLU A 1 108 ? -21.192 -0.338 10.401 1.00 64.56 108 GLU A CA 1
ATOM 811 C C . GLU A 1 108 ? -20.649 0.958 9.775 1.00 64.56 108 GLU A C 1
ATOM 813 O O . GLU A 1 108 ? -20.319 1.918 10.460 1.00 64.56 108 GLU A O 1
ATOM 818 N N . SER A 1 109 ? -20.613 0.977 8.437 1.00 78.88 109 SER A N 1
ATOM 819 C CA . SER A 1 109 ? -20.451 2.154 7.576 1.00 78.88 109 SER A CA 1
ATOM 820 C C . SER A 1 109 ? -19.032 2.728 7.415 1.00 78.88 109 SER A C 1
ATOM 822 O O . SER A 1 109 ? -18.638 3.704 8.046 1.00 78.88 109 SER A O 1
ATOM 824 N N . CYS A 1 110 ? -18.333 2.265 6.373 1.00 91.31 110 CYS A N 1
ATOM 825 C CA . CYS A 1 110 ? -17.164 2.951 5.792 1.00 91.31 110 CYS A CA 1
ATOM 826 C C . CYS A 1 110 ? -17.524 4.229 4.998 1.00 91.31 110 CYS A C 1
ATOM 828 O O . CYS A 1 110 ? -16.698 4.778 4.266 1.00 91.31 110 CYS A O 1
ATOM 830 N N . LEU A 1 111 ? -18.769 4.717 5.106 1.00 87.19 111 LEU A N 1
ATOM 831 C CA . LEU A 1 111 ? -19.252 5.890 4.375 1.00 87.19 111 LEU A CA 1
ATOM 832 C C . LEU A 1 111 ? -18.501 7.162 4.772 1.00 87.19 111 LEU A C 1
ATOM 834 O O . LEU A 1 111 ? -18.286 8.010 3.909 1.00 87.19 111 LEU A O 1
ATOM 838 N N . GLU A 1 112 ? -18.136 7.298 6.044 1.00 83.56 112 GLU A N 1
ATOM 839 C CA . GLU A 1 112 ? -17.457 8.488 6.567 1.00 83.56 112 GLU A CA 1
ATOM 840 C C . GLU A 1 112 ? -15.952 8.421 6.314 1.00 83.56 112 GLU A C 1
ATOM 842 O O . GLU A 1 112 ? -15.355 9.377 5.825 1.00 83.56 112 GLU A O 1
ATOM 847 N N . THR A 1 113 ? -15.349 7.265 6.592 1.00 85.50 113 THR A N 1
ATOM 848 C CA . THR A 1 113 ? -13.901 7.056 6.488 1.00 85.50 113 THR A CA 1
ATOM 849 C C . THR A 1 113 ? -13.439 6.894 5.044 1.00 85.50 113 THR A C 1
ATOM 851 O O . THR A 1 113 ? -12.286 7.180 4.734 1.00 85.50 113 THR A O 1
ATOM 854 N N . LYS A 1 114 ? -14.307 6.393 4.151 1.00 86.69 114 LYS A N 1
ATOM 855 C CA . LYS A 1 114 ? -13.955 6.006 2.772 1.00 86.69 114 LYS A CA 1
ATOM 856 C C . LYS A 1 114 ? -12.732 5.080 2.697 1.00 86.69 114 LYS A C 1
ATOM 858 O O . LYS A 1 114 ? -12.100 4.979 1.650 1.00 86.69 114 LYS A O 1
ATOM 863 N N . CYS A 1 115 ? -12.398 4.405 3.794 1.00 88.31 115 CYS A N 1
ATOM 864 C CA . CYS A 1 115 ? -11.194 3.603 3.927 1.00 88.31 115 CYS A CA 1
ATOM 865 C C . CYS A 1 115 ? -11.501 2.304 4.666 1.00 88.31 115 CYS A C 1
ATOM 867 O O . CYS A 1 115 ? -12.293 2.287 5.609 1.00 88.31 115 CYS A O 1
ATOM 869 N N . CYS A 1 116 ? -10.825 1.232 4.261 1.00 91.44 116 CYS A N 1
ATOM 870 C CA . CYS A 1 116 ? -10.906 -0.083 4.881 1.00 91.44 116 CYS A CA 1
ATOM 871 C C . CYS A 1 116 ? -9.558 -0.465 5.490 1.00 91.44 116 CYS A C 1
ATOM 873 O O . CYS A 1 116 ? -8.512 -0.194 4.904 1.00 91.44 116 CYS A O 1
ATOM 875 N N . ASN A 1 117 ? -9.581 -1.092 6.669 1.00 90.44 117 ASN A N 1
ATOM 876 C CA . ASN A 1 117 ? -8.366 -1.473 7.395 1.00 90.44 117 ASN A CA 1
ATOM 877 C C . ASN A 1 117 ? -7.483 -2.448 6.586 1.00 90.44 117 ASN A C 1
ATOM 879 O O . ASN A 1 117 ? -6.254 -2.387 6.614 1.00 90.44 117 ASN A O 1
ATOM 883 N N . ARG A 1 118 ? -8.104 -3.332 5.791 1.00 84.88 118 ARG A N 1
ATOM 884 C CA . ARG A 1 118 ? -7.387 -4.249 4.895 1.00 84.88 118 ARG A CA 1
ATOM 885 C C . ARG A 1 118 ? -7.209 -3.632 3.511 1.00 84.88 118 ARG A C 1
ATOM 887 O O . ARG A 1 118 ? -8.184 -3.270 2.866 1.00 84.88 118 ARG A O 1
ATOM 894 N N . LYS A 1 119 ? -5.972 -3.647 3.001 1.00 83.75 119 LYS A N 1
ATOM 895 C CA . LYS A 1 119 ? -5.607 -3.121 1.666 1.00 83.75 119 LYS A CA 1
ATOM 896 C C . LYS A 1 119 ? -6.358 -3.770 0.489 1.00 83.75 119 LYS A C 1
ATOM 898 O O . LYS A 1 119 ? -6.406 -3.191 -0.588 1.00 83.75 119 LYS A O 1
ATOM 903 N N . ILE A 1 120 ? -6.864 -4.991 0.673 1.00 85.81 120 ILE A N 1
ATOM 904 C CA . ILE A 1 120 ? -7.609 -5.760 -0.341 1.00 85.81 120 ILE A CA 1
ATOM 905 C C . ILE A 1 120 ? -9.115 -5.473 -0.337 1.00 85.81 120 ILE A C 1
ATOM 907 O O . ILE A 1 120 ? -9.807 -5.875 -1.270 1.00 85.81 120 ILE A O 1
ATOM 911 N N . ASP A 1 121 ? -9.617 -4.849 0.728 1.00 92.88 121 ASP A N 1
ATOM 912 C CA . ASP A 1 121 ? -11.029 -4.530 0.871 1.00 92.88 121 ASP A CA 1
ATOM 913 C C . ASP A 1 121 ? -11.266 -3.112 0.364 1.00 92.88 121 ASP A C 1
ATOM 915 O O . ASP A 1 121 ? -10.419 -2.228 0.506 1.00 92.88 121 ASP A O 1
ATOM 919 N N . MET A 1 122 ? -12.449 -2.880 -0.191 1.00 91.62 122 MET A N 1
ATOM 920 C CA . MET A 1 122 ? -12.901 -1.546 -0.544 1.00 91.62 122 MET A CA 1
ATOM 921 C C . MET A 1 122 ? -14.289 -1.275 0.014 1.00 91.62 122 MET A C 1
ATOM 923 O O . MET A 1 122 ? -15.052 -2.187 0.336 1.00 91.62 122 MET A O 1
ATOM 927 N N . CYS A 1 123 ? -14.598 0.009 0.152 1.00 93.94 123 CYS A N 1
ATOM 928 C CA . CYS A 1 123 ? -15.878 0.456 0.665 1.00 93.94 123 CYS A CA 1
ATOM 929 C C . CYS A 1 123 ? -16.941 0.347 -0.435 1.00 93.94 123 CYS A C 1
ATOM 931 O O . CYS A 1 123 ? -17.050 1.235 -1.279 1.00 93.94 123 CYS A O 1
ATOM 933 N N . LEU A 1 124 ? -17.707 -0.742 -0.445 1.00 94.19 124 LEU A N 1
ATOM 934 C CA . LEU A 1 124 ? -18.797 -0.938 -1.401 1.00 94.19 124 LEU A CA 1
ATOM 935 C C . LEU A 1 124 ? -20.094 -0.338 -0.856 1.00 94.19 124 LEU A C 1
ATOM 937 O O . LEU A 1 124 ? -20.375 -0.426 0.344 1.00 94.19 124 LEU A O 1
ATOM 941 N N . LYS A 1 125 ? -20.902 0.260 -1.735 1.00 94.44 125 LYS A N 1
ATOM 942 C CA . LYS A 1 125 ? -22.227 0.791 -1.392 1.00 94.44 125 LYS A CA 1
ATOM 943 C C . LYS A 1 125 ? -23.290 -0.240 -1.725 1.00 94.44 125 LYS A C 1
ATOM 945 O O . LYS A 1 125 ? -23.323 -0.758 -2.834 1.00 94.44 125 LYS A O 1
ATOM 950 N N . LYS A 1 126 ? -24.189 -0.527 -0.789 1.00 94.94 126 LYS A N 1
ATOM 951 C CA . LYS A 1 126 ? -25.278 -1.470 -1.041 1.00 94.94 126 LYS A CA 1
ATOM 952 C C . LYS A 1 126 ? -26.382 -0.810 -1.865 1.00 94.94 126 LYS A C 1
ATOM 954 O O . LYS A 1 126 ? -26.899 0.241 -1.483 1.00 94.94 126 LYS A O 1
ATOM 959 N N . LYS A 1 127 ? -26.811 -1.441 -2.958 1.00 93.69 127 LYS A N 1
ATOM 960 C CA . LYS A 1 127 ? -27.939 -0.956 -3.764 1.00 93.69 127 LYS A CA 1
ATOM 961 C C . LYS A 1 127 ? -29.204 -0.882 -2.902 1.00 93.69 127 LYS A C 1
ATOM 963 O O . LYS A 1 127 ? -29.453 -1.728 -2.043 1.00 93.69 127 LYS A O 1
ATOM 968 N N . LYS A 1 128 ? -30.018 0.159 -3.120 1.00 91.56 128 LYS A N 1
ATOM 969 C CA . LYS A 1 128 ? -31.303 0.403 -2.421 1.00 91.56 128 LYS A CA 1
ATOM 970 C C . LYS A 1 128 ? -31.200 0.629 -0.899 1.00 91.56 128 LYS A C 1
ATOM 972 O O . LYS A 1 128 ? -32.234 0.695 -0.236 1.00 91.56 128 LYS A O 1
ATOM 977 N N . LYS A 1 129 ? -29.996 0.763 -0.326 1.00 88.56 129 LYS A N 1
ATOM 978 C CA . LYS A 1 129 ? -29.779 1.090 1.094 1.00 88.56 129 LYS A CA 1
ATOM 979 C C . LYS A 1 129 ? -28.702 2.166 1.242 1.00 88.56 129 LYS A C 1
ATOM 981 O O . LYS A 1 129 ? -27.762 2.223 0.463 1.00 88.56 129 LYS A O 1
ATOM 986 N N . ILE A 1 130 ? -28.803 3.002 2.274 1.00 84.00 130 ILE A N 1
ATOM 987 C CA . ILE A 1 130 ? -27.748 3.967 2.638 1.00 84.00 130 ILE A CA 1
ATOM 988 C C . ILE A 1 130 ? -26.728 3.246 3.533 1.00 84.00 130 ILE A C 1
ATOM 990 O O . ILE A 1 130 ? -26.500 3.619 4.676 1.00 84.00 130 ILE A O 1
ATOM 994 N N . TRP A 1 131 ? -26.183 2.132 3.046 1.00 87.62 131 TRP A N 1
ATOM 995 C CA . TRP A 1 131 ? -25.240 1.297 3.788 1.00 87.62 131 TRP A CA 1
ATOM 996 C C . TRP A 1 131 ? -23.966 1.139 2.969 1.00 87.62 131 TRP A C 1
ATOM 998 O O . TRP A 1 131 ? -24.037 0.854 1.774 1.00 87.62 131 TRP A O 1
ATOM 1008 N N . HIS A 1 132 ? -22.814 1.275 3.630 1.00 92.88 132 HIS A N 1
ATOM 1009 C CA . HIS A 1 132 ? -21.505 1.003 3.041 1.00 92.88 132 HIS A CA 1
ATOM 1010 C C . HIS A 1 132 ? -20.743 -0.017 3.885 1.00 92.88 132 HIS A C 1
ATOM 1012 O O . HIS A 1 132 ? -20.837 0.012 5.111 1.00 92.88 132 HIS A O 1
ATOM 1018 N N . GLN A 1 133 ? -20.021 -0.936 3.254 1.00 94.31 133 GLN A N 1
ATOM 1019 C CA . GLN A 1 133 ? -19.298 -1.982 3.972 1.00 94.31 133 GLN A CA 1
ATOM 1020 C C . GLN A 1 133 ? -17.937 -2.249 3.336 1.00 94.31 133 GLN A C 1
ATOM 1022 O O . GLN A 1 133 ? -17.806 -2.260 2.113 1.00 94.31 133 GLN A O 1
ATOM 1027 N N . CYS A 1 134 ? -16.934 -2.476 4.183 1.00 94.38 134 CYS A N 1
ATOM 1028 C CA . CYS A 1 134 ? -15.614 -2.916 3.756 1.00 94.38 134 CYS A CA 1
ATOM 1029 C C . CYS A 1 134 ? -15.639 -4.403 3.422 1.00 94.38 134 CYS A C 1
ATOM 1031 O O . CYS A 1 134 ? -15.812 -5.241 4.310 1.00 94.38 134 CYS A O 1
ATOM 1033 N N . MET A 1 135 ? -15.471 -4.717 2.142 1.00 93.56 135 MET A N 1
ATOM 1034 C CA . MET A 1 135 ? -15.394 -6.085 1.644 1.00 93.56 135 MET A CA 1
ATOM 1035 C C . MET A 1 135 ? -14.531 -6.168 0.388 1.00 93.56 135 MET A C 1
ATOM 1037 O O . MET A 1 135 ? -14.221 -5.157 -0.245 1.00 93.56 135 MET A O 1
ATOM 1041 N N . ARG A 1 136 ? -14.120 -7.387 0.042 1.00 93.81 136 ARG A N 1
ATOM 1042 C CA . ARG A 1 136 ? -13.386 -7.646 -1.193 1.00 93.81 136 ARG A CA 1
ATOM 1043 C C . ARG A 1 136 ? -14.336 -7.444 -2.384 1.00 93.81 136 ARG A C 1
ATOM 1045 O O . ARG A 1 136 ? -15.405 -8.052 -2.376 1.00 93.81 136 ARG A O 1
ATOM 1052 N N . PRO A 1 137 ? -13.971 -6.619 -3.376 1.00 94.12 137 PRO A N 1
ATOM 1053 C CA . PRO A 1 137 ? -14.797 -6.423 -4.561 1.00 94.12 137 PRO A CA 1
ATOM 1054 C C . PRO A 1 137 ? -14.840 -7.677 -5.428 1.00 94.12 137 PRO A C 1
ATOM 1056 O O . PRO A 1 137 ? -13.905 -8.483 -5.431 1.00 94.12 137 PRO A O 1
ATOM 1059 N N . GLU A 1 138 ? -15.893 -7.775 -6.227 1.00 94.50 138 GLU A N 1
ATOM 1060 C CA . GLU A 1 138 ? -15.853 -8.571 -7.446 1.00 94.50 138 GLU A CA 1
ATOM 1061 C C . GLU A 1 138 ? -15.033 -7.798 -8.479 1.00 94.50 138 GLU A C 1
ATOM 1063 O O . GLU A 1 138 ? -15.204 -6.586 -8.639 1.00 94.50 138 GLU A O 1
ATOM 1068 N N . VAL A 1 139 ? -14.088 -8.487 -9.115 1.00 93.62 139 VAL A N 1
ATOM 1069 C CA . VAL A 1 139 ? -13.228 -7.906 -10.145 1.00 93.62 139 VAL A CA 1
ATOM 1070 C C . VAL A 1 139 ? -13.386 -8.667 -11.454 1.00 93.62 139 VAL A C 1
ATOM 1072 O O . VAL A 1 139 ? -13.585 -9.882 -11.422 1.00 93.62 139 VAL A O 1
ATOM 1075 N N . ASP A 1 140 ? -13.316 -7.955 -12.576 1.00 90.25 140 ASP A N 1
ATOM 1076 C CA . ASP A 1 140 ? -13.270 -8.545 -13.918 1.00 90.25 140 ASP A CA 1
ATOM 1077 C C . ASP A 1 140 ? -11.892 -9.159 -14.243 1.00 90.25 140 ASP A C 1
ATOM 1079 O O . ASP A 1 140 ? -10.983 -9.192 -13.402 1.00 90.25 140 ASP A O 1
ATOM 1083 N N . ASP A 1 141 ? -11.738 -9.675 -15.466 1.00 91.00 141 ASP A N 1
ATOM 1084 C CA . ASP A 1 141 ? -10.496 -10.295 -15.948 1.00 91.00 141 ASP A CA 1
ATOM 1085 C C . ASP A 1 141 ? -9.325 -9.288 -16.005 1.00 91.00 141 ASP A C 1
ATOM 1087 O O . ASP A 1 141 ? -8.150 -9.665 -15.928 1.00 91.00 141 ASP A O 1
ATOM 1091 N N . GLU A 1 142 ? -9.637 -7.994 -16.065 1.00 84.88 142 GLU A N 1
ATOM 1092 C CA . GLU A 1 142 ? -8.709 -6.869 -16.026 1.00 84.88 142 GLU A CA 1
ATOM 1093 C C . GLU A 1 142 ? -8.368 -6.408 -14.594 1.00 84.88 142 GLU A C 1
ATOM 1095 O O . GLU A 1 142 ? -7.485 -5.562 -14.401 1.00 84.88 142 GLU A O 1
ATOM 1100 N N . GLY A 1 143 ? -9.016 -6.978 -13.574 1.00 83.12 143 GLY A N 1
ATOM 1101 C CA . GLY A 1 143 ? -8.808 -6.644 -12.166 1.00 83.12 143 GLY A CA 1
ATOM 1102 C C . GLY A 1 143 ? -9.485 -5.341 -11.725 1.00 83.12 143 GLY A C 1
ATOM 1103 O O . GLY A 1 143 ? -9.100 -4.773 -10.696 1.00 83.12 143 GLY A O 1
ATOM 1104 N N . GLN A 1 144 ? -10.456 -4.837 -12.487 1.00 88.62 144 GLN A N 1
ATOM 1105 C CA . GLN A 1 144 ? -11.258 -3.663 -12.149 1.00 88.62 144 GLN A CA 1
ATOM 1106 C C . GLN A 1 144 ? -12.489 -4.067 -11.337 1.00 88.62 144 GLN A C 1
ATOM 1108 O O . GLN A 1 144 ? -13.077 -5.116 -11.563 1.00 88.62 144 GLN A O 1
ATOM 1113 N N . CYS A 1 145 ? -12.883 -3.232 -10.370 1.00 93.06 145 CYS A N 1
ATOM 1114 C CA . CYS A 1 145 ? -14.102 -3.466 -9.592 1.00 93.06 145 CYS A CA 1
ATOM 1115 C C . CYS A 1 145 ? -15.329 -3.368 -10.501 1.00 93.06 145 CYS A C 1
ATOM 1117 O O . CYS A 1 145 ? -15.512 -2.340 -11.157 1.00 93.06 145 CYS A O 1
ATOM 1119 N N . VAL A 1 146 ? -16.181 -4.391 -10.473 1.00 95.75 146 VAL A N 1
ATOM 1120 C CA . VAL A 1 146 ? -17.455 -4.418 -11.197 1.00 95.75 146 VAL A CA 1
ATOM 1121 C C . VAL A 1 146 ? -18.639 -4.336 -10.233 1.00 95.75 146 VAL A C 1
ATOM 1123 O O . VAL A 1 146 ? -18.646 -4.962 -9.173 1.00 95.75 146 VAL A O 1
ATOM 1126 N N . ASP A 1 147 ? -19.647 -3.537 -10.591 1.00 95.25 147 ASP A N 1
ATOM 1127 C CA . ASP A 1 147 ? -20.893 -3.443 -9.827 1.00 95.25 147 ASP A CA 1
ATOM 1128 C C . ASP A 1 147 ? -21.650 -4.778 -9.907 1.00 95.25 147 ASP A C 1
ATOM 1130 O O . ASP A 1 147 ? -21.934 -5.266 -11.001 1.00 95.25 147 ASP A O 1
ATOM 1134 N N . SER A 1 148 ? -22.055 -5.326 -8.762 1.00 95.19 148 SER A N 1
ATOM 1135 C CA . SER A 1 148 ? -22.883 -6.536 -8.688 1.00 95.19 148 SER A CA 1
ATOM 1136 C C . SER A 1 148 ? -24.359 -6.195 -8.470 1.00 95.19 148 SER A C 1
ATOM 1138 O O . SER A 1 148 ? -24.739 -5.026 -8.341 1.00 95.19 148 SER A O 1
ATOM 1140 N N . ASP A 1 149 ? -25.236 -7.198 -8.421 1.00 95.19 149 ASP A N 1
ATOM 1141 C CA . ASP A 1 149 ? -26.680 -6.988 -8.221 1.00 95.19 149 ASP A CA 1
ATOM 1142 C C . ASP A 1 149 ? -27.011 -6.264 -6.905 1.00 95.19 149 ASP A C 1
ATOM 1144 O O . ASP A 1 149 ? -27.994 -5.519 -6.830 1.00 95.19 149 ASP A O 1
ATOM 1148 N N . ASP A 1 150 ? -26.160 -6.433 -5.890 1.00 95.62 150 ASP A N 1
ATOM 1149 C CA . ASP A 1 150 ? -26.356 -5.887 -4.548 1.00 95.62 150 ASP A CA 1
ATOM 1150 C C . ASP A 1 150 ? -25.385 -4.757 -4.182 1.00 95.62 150 ASP A C 1
ATOM 1152 O O . ASP A 1 150 ? -25.670 -4.014 -3.237 1.00 95.62 150 ASP A O 1
ATOM 1156 N N . TRP A 1 151 ? -24.270 -4.589 -4.900 1.00 95.44 151 TRP A N 1
ATOM 1157 C CA . TRP A 1 151 ? -23.190 -3.677 -4.509 1.00 95.44 151 TRP A CA 1
ATOM 1158 C C . TRP A 1 151 ? -22.701 -2.789 -5.658 1.00 95.44 151 TRP A C 1
ATOM 1160 O O . TRP A 1 151 ? -22.620 -3.211 -6.806 1.00 95.44 151 TRP A O 1
ATOM 1170 N N . GLU A 1 152 ? -22.373 -1.541 -5.327 1.00 95.38 152 GLU A N 1
ATOM 1171 C CA . GLU A 1 152 ? -21.812 -0.529 -6.226 1.00 95.38 152 GLU A CA 1
ATOM 1172 C C . GLU A 1 152 ? -20.369 -0.209 -5.809 1.00 95.38 152 GLU A C 1
ATOM 1174 O O . GLU A 1 152 ? -20.076 0.072 -4.635 1.00 95.38 152 GLU A O 1
ATOM 1179 N N . CYS A 1 153 ? -19.468 -0.232 -6.785 1.00 94.62 153 CYS A N 1
ATOM 1180 C CA . CYS A 1 153 ? -18.064 0.112 -6.662 1.00 94.62 153 CYS A CA 1
ATOM 1181 C C . CYS A 1 153 ? -17.877 1.610 -6.375 1.00 94.62 153 CYS A C 1
ATOM 1183 O O . CYS A 1 153 ? -18.619 2.442 -6.887 1.00 94.62 153 CYS A O 1
ATOM 1185 N N . PRO A 1 154 ? -16.835 2.010 -5.625 1.00 90.94 154 PRO A N 1
ATOM 1186 C CA . PRO A 1 154 ? -16.544 3.412 -5.312 1.00 90.94 154 PRO A CA 1
ATOM 1187 C C . PRO A 1 154 ? -16.607 4.354 -6.521 1.00 90.94 154 PRO A C 1
ATOM 1189 O O . PRO A 1 154 ? -17.161 5.444 -6.431 1.00 90.94 154 PRO A O 1
ATOM 1192 N N . ALA A 1 155 ? -16.082 3.927 -7.672 1.00 87.44 155 ALA A N 1
ATOM 1193 C CA . ALA A 1 155 ? -16.052 4.743 -8.882 1.00 87.44 155 ALA A CA 1
ATOM 1194 C C . ALA A 1 155 ? -17.451 5.127 -9.394 1.00 87.44 155 ALA A C 1
ATOM 1196 O O . ALA A 1 155 ? -17.612 6.213 -9.946 1.00 87.44 155 ALA A O 1
ATOM 1197 N N . THR A 1 156 ? -18.461 4.279 -9.184 1.00 87.56 156 THR A N 1
ATOM 1198 C CA . THR A 1 156 ? -19.804 4.490 -9.736 1.00 87.56 156 THR A CA 1
ATOM 1199 C C . THR A 1 156 ? -20.657 5.422 -8.881 1.00 87.56 156 THR A C 1
ATOM 1201 O O . THR A 1 156 ? -21.511 6.123 -9.420 1.00 87.56 156 THR A O 1
ATOM 1204 N N . TRP A 1 157 ? -20.405 5.507 -7.568 1.00 86.25 157 TRP A N 1
ATOM 1205 C CA . TRP A 1 157 ? -21.214 6.324 -6.652 1.00 86.25 157 TRP A CA 1
ATOM 1206 C C . TRP A 1 157 ? -20.462 7.456 -5.934 1.00 86.25 157 TRP A C 1
ATOM 1208 O O . TRP A 1 157 ? -21.117 8.350 -5.396 1.00 86.25 157 TRP A O 1
ATOM 1218 N N . ILE A 1 158 ? -19.122 7.447 -5.892 1.00 81.50 158 ILE A N 1
ATOM 1219 C CA . ILE A 1 158 ? -18.323 8.544 -5.306 1.00 81.50 158 ILE A CA 1
ATOM 1220 C C . ILE A 1 158 ? -18.179 9.707 -6.290 1.00 81.50 158 ILE A C 1
ATOM 1222 O O . ILE A 1 158 ? -18.049 10.853 -5.860 1.00 81.50 158 ILE A O 1
ATOM 1226 N N . MET A 1 159 ? -18.231 9.450 -7.600 1.00 69.75 159 MET A N 1
ATOM 1227 C CA . MET A 1 159 ? -18.254 10.532 -8.578 1.00 69.75 159 MET A CA 1
ATOM 1228 C C . MET A 1 159 ? -19.638 11.192 -8.573 1.00 69.75 159 MET A C 1
ATOM 1230 O O . MET A 1 159 ? -20.626 10.527 -8.894 1.00 69.75 159 MET A O 1
ATOM 1234 N N . PRO A 1 160 ? -19.755 12.491 -8.232 1.00 56.59 160 PRO A N 1
ATOM 1235 C CA . PRO A 1 160 ? -20.992 13.201 -8.505 1.00 56.59 160 PRO A CA 1
ATOM 1236 C C . PRO A 1 160 ? -21.248 13.167 -10.022 1.00 56.59 160 PRO A C 1
ATOM 1238 O O . PRO A 1 160 ? -20.284 13.227 -10.795 1.00 56.59 160 PRO A O 1
ATOM 1241 N N . PRO A 1 161 ? -22.514 13.091 -10.478 1.00 52.34 161 PRO A N 1
ATOM 1242 C CA . PRO A 1 161 ? -22.825 13.305 -11.887 1.00 52.34 161 PRO A CA 1
ATOM 1243 C C . PRO A 1 161 ? -22.193 14.632 -12.317 1.00 52.34 161 PRO A C 1
ATOM 1245 O O . PRO A 1 161 ? -22.287 15.616 -11.582 1.00 52.34 161 PRO A O 1
ATOM 1248 N N . SER A 1 162 ? -21.508 14.639 -13.463 1.00 46.53 162 SER A N 1
ATOM 1249 C CA . SER A 1 162 ? -20.742 15.773 -13.988 1.00 46.53 162 SER A CA 1
ATOM 1250 C C . SER A 1 162 ? -21.533 17.078 -13.839 1.00 46.53 162 SER A C 1
ATOM 1252 O O . SER A 1 162 ? -22.502 17.307 -14.564 1.00 46.53 162 SER A O 1
ATOM 1254 N N . ALA A 1 163 ? -21.158 17.921 -12.875 1.00 49.22 163 ALA A N 1
ATOM 1255 C CA . ALA A 1 163 ? -21.809 19.210 -12.693 1.00 49.22 163 ALA A CA 1
ATOM 1256 C C . ALA A 1 163 ? -21.459 20.140 -13.876 1.00 49.22 163 ALA A C 1
ATOM 1258 O O . ALA A 1 163 ? -20.325 20.098 -14.364 1.00 49.22 163 ALA A O 1
ATOM 1259 N N . PRO A 1 164 ? -22.395 20.988 -14.348 1.00 54.06 164 PRO A N 1
ATOM 1260 C CA . PRO A 1 164 ? -22.094 22.051 -15.311 1.00 54.06 164 PRO A CA 1
ATOM 1261 C C . PRO A 1 164 ? -21.005 23.005 -14.765 1.00 54.06 164 PRO A C 1
ATOM 1263 O O . PRO A 1 164 ? -20.832 23.093 -13.546 1.00 54.06 164 PRO A O 1
ATOM 1266 N N . PRO A 1 165 ? -20.249 23.706 -15.636 1.00 44.88 165 PRO A N 1
ATOM 1267 C CA . PRO A 1 165 ? -19.019 24.412 -15.261 1.00 44.88 165 PRO A CA 1
ATOM 1268 C C . PRO A 1 165 ? -19.246 25.440 -14.133 1.00 44.88 165 PRO A C 1
ATOM 1270 O O . PRO A 1 165 ? -20.181 26.240 -14.228 1.00 44.88 165 PRO A O 1
ATOM 1273 N N . PRO A 1 166 ? -18.410 25.452 -13.074 1.00 49.81 166 PRO A N 1
ATOM 1274 C CA . PRO A 1 166 ? -18.648 26.297 -11.907 1.00 49.81 166 PRO A CA 1
ATOM 1275 C C . PRO A 1 166 ? -18.097 27.733 -12.053 1.00 49.81 166 PRO A C 1
ATOM 1277 O O . PRO A 1 166 ? -17.060 27.940 -12.690 1.00 49.81 166 PRO A O 1
ATOM 1280 N N . PRO A 1 167 ? -18.740 28.730 -11.407 1.00 47.16 167 PRO A N 1
ATOM 1281 C CA . PRO A 1 167 ? -18.172 30.055 -11.176 1.00 47.16 167 PRO A CA 1
ATOM 1282 C C . PRO A 1 167 ? -17.092 30.040 -10.078 1.00 47.16 167 PRO A C 1
ATOM 1284 O O . PRO A 1 167 ? -17.120 29.245 -9.141 1.00 47.16 167 PRO A O 1
ATOM 1287 N N . ILE A 1 168 ? -16.145 30.967 -10.220 1.00 48.66 168 ILE A N 1
ATOM 1288 C CA . ILE A 1 168 ? -14.964 31.204 -9.376 1.00 48.66 168 ILE A CA 1
ATOM 1289 C C . ILE A 1 168 ? -15.361 31.629 -7.953 1.00 48.66 168 ILE A C 1
ATOM 1291 O O . ILE A 1 168 ? -16.121 32.588 -7.827 1.00 48.66 168 ILE A O 1
ATOM 1295 N N . GLN A 1 169 ? -14.781 30.982 -6.925 1.00 43.94 169 GLN A N 1
ATOM 1296 C CA . GLN A 1 169 ? -14.471 31.460 -5.549 1.00 43.94 169 GLN A CA 1
ATOM 1297 C C . GLN A 1 169 ? -14.168 30.244 -4.641 1.00 43.94 169 GLN A C 1
ATOM 1299 O O . GLN A 1 169 ? -14.649 29.157 -4.926 1.00 43.94 169 GLN A O 1
ATOM 1304 N N . SER A 1 170 ? -13.445 30.276 -3.518 1.00 46.94 170 SER A N 1
ATOM 1305 C CA . SER A 1 170 ? -12.605 31.239 -2.793 1.00 46.94 170 SER A CA 1
ATOM 1306 C C . SER A 1 170 ? -11.833 30.420 -1.733 1.00 46.94 170 SER A C 1
ATOM 1308 O O . SER A 1 170 ? -12.281 29.343 -1.339 1.00 46.94 170 SER A O 1
ATOM 1310 N N . ALA A 1 171 ? -10.684 30.915 -1.274 1.00 50.22 171 ALA A N 1
ATOM 1311 C CA . ALA A 1 171 ? -9.828 30.288 -0.265 1.00 50.22 171 ALA A CA 1
ATOM 1312 C C . ALA A 1 171 ? -10.522 30.141 1.109 1.00 50.22 171 ALA A C 1
ATOM 1314 O O . ALA A 1 171 ? -11.195 31.063 1.567 1.00 50.22 171 ALA A O 1
ATOM 1315 N N . GLY A 1 172 ? -10.312 29.014 1.802 1.00 40.06 172 GLY A N 1
ATOM 1316 C CA . GLY A 1 172 ? -10.843 28.765 3.149 1.00 40.06 172 GLY A CA 1
ATOM 1317 C C . GLY A 1 172 ? -9.997 27.756 3.930 1.00 40.06 172 GLY A C 1
ATOM 1318 O O . GLY A 1 172 ? -9.634 26.714 3.396 1.00 40.06 172 GLY A O 1
ATOM 1319 N N . GLY A 1 173 ? -9.635 28.115 5.165 1.00 50.81 173 GLY A N 1
ATOM 1320 C CA . GLY A 1 173 ? -8.552 27.533 5.963 1.00 50.81 173 GLY A CA 1
ATOM 1321 C C . GLY A 1 173 ? -8.724 26.078 6.416 1.00 50.81 173 GLY A C 1
ATOM 1322 O O . GLY A 1 173 ? -9.811 25.641 6.788 1.00 50.81 173 GLY A O 1
ATOM 1323 N N . GLY A 1 174 ? -7.602 25.353 6.437 1.00 41.47 174 GLY A N 1
ATOM 1324 C CA . GLY A 1 174 ? -7.488 24.015 7.017 1.00 41.47 174 GLY A CA 1
ATOM 1325 C C . GLY A 1 174 ? -7.241 24.045 8.539 1.00 41.47 174 GLY A C 1
ATOM 1326 O O . GLY A 1 174 ? -6.581 24.963 9.034 1.00 41.47 174 GLY A O 1
ATOM 1327 N N . PRO A 1 175 ? -7.746 23.059 9.301 1.00 53.59 175 PRO A N 1
ATOM 1328 C CA . PRO A 1 175 ? -7.619 23.022 10.753 1.00 53.59 175 PRO A CA 1
ATOM 1329 C C . PRO A 1 175 ? -6.257 22.488 11.237 1.00 53.59 175 PRO A C 1
ATOM 1331 O O . PRO A 1 175 ? -5.851 21.367 10.951 1.00 53.59 175 PRO A O 1
ATOM 1334 N N . SER A 1 176 ? -5.599 23.309 12.055 1.00 60.19 176 SER A N 1
ATOM 1335 C CA . SER A 1 176 ? -4.947 22.963 13.327 1.00 60.19 176 SER A CA 1
ATOM 1336 C C . SER A 1 176 ? -4.054 21.713 13.413 1.00 60.19 176 SER A C 1
ATOM 1338 O O . SER A 1 176 ? -4.251 20.858 14.279 1.00 60.19 176 SER A O 1
ATOM 1340 N N . THR A 1 177 ? -2.947 21.702 12.668 1.00 59.00 177 THR A N 1
ATOM 1341 C CA . THR A 1 177 ? -1.769 20.834 12.903 1.00 59.00 177 THR A CA 1
ATOM 1342 C C . THR A 1 177 ? -1.268 20.872 14.362 1.00 59.00 177 THR A C 1
ATOM 1344 O O . THR A 1 177 ? -0.665 19.919 14.848 1.00 59.00 177 THR A O 1
ATOM 1347 N N . LEU A 1 178 ? -1.561 21.956 15.092 1.00 65.44 178 LEU A N 1
ATOM 1348 C CA . LEU A 1 178 ? -1.190 22.163 16.497 1.00 65.44 178 LEU A CA 1
ATOM 1349 C C . LEU A 1 178 ? -1.898 21.232 17.495 1.00 65.44 178 LEU A C 1
ATOM 1351 O O . LEU A 1 178 ? -1.344 20.950 18.554 1.00 65.44 178 LEU A O 1
ATOM 1355 N N . LEU A 1 179 ? -3.103 20.742 17.189 1.00 72.19 179 LEU A N 1
ATOM 1356 C CA . LEU A 1 179 ? -3.826 19.858 18.114 1.00 72.19 179 LEU A CA 1
ATOM 1357 C C . LEU A 1 179 ? -3.277 18.428 18.073 1.00 72.19 179 LEU A C 1
ATOM 1359 O O . LEU A 1 179 ? -3.211 17.754 19.100 1.00 72.19 179 LEU A O 1
ATOM 1363 N N . TYR A 1 180 ? -2.824 17.986 16.899 1.00 75.44 180 TYR A N 1
ATOM 1364 C CA . TYR A 1 180 ? -2.275 16.646 16.717 1.00 75.44 180 TYR A CA 1
ATOM 1365 C C . TYR A 1 180 ? -0.897 16.495 17.376 1.00 75.44 180 TYR A C 1
ATOM 1367 O O . TYR A 1 180 ? -0.632 15.510 18.065 1.00 75.44 180 TYR A O 1
ATOM 1375 N N . THR A 1 181 ? -0.035 17.507 17.250 1.00 73.12 181 THR A N 1
ATOM 1376 C CA . THR A 1 181 ? 1.273 17.515 17.920 1.00 73.12 181 THR A CA 1
ATOM 1377 C C . THR A 1 181 ? 1.133 17.572 19.442 1.00 73.12 181 THR A C 1
ATOM 1379 O O . THR A 1 181 ? 1.851 16.861 20.147 1.00 73.12 181 THR A O 1
ATOM 1382 N N . ALA A 1 182 ? 0.167 18.338 19.959 1.00 78.38 182 ALA A N 1
ATOM 1383 C CA . ALA A 1 182 ? -0.135 18.377 21.388 1.00 78.38 182 ALA A CA 1
ATOM 1384 C C . ALA A 1 182 ? -0.596 17.009 21.924 1.00 78.38 182 ALA A C 1
ATOM 1386 O O . ALA A 1 182 ? -0.129 16.581 22.979 1.00 78.38 182 ALA A O 1
ATOM 1387 N N . ALA A 1 183 ? -1.449 16.290 21.185 1.00 78.12 183 ALA A N 1
ATOM 1388 C CA . ALA A 1 183 ? -1.912 14.960 21.581 1.00 78.12 183 ALA A CA 1
ATOM 1389 C C . ALA A 1 183 ? -0.753 13.952 21.697 1.00 78.12 183 ALA A C 1
ATOM 1391 O O . ALA A 1 183 ? -0.651 13.260 22.712 1.00 78.12 183 ALA A O 1
ATOM 1392 N N . ILE A 1 184 ? 0.165 13.933 20.719 1.00 79.44 184 ILE A N 1
ATOM 1393 C CA . ILE A 1 184 ? 1.344 13.049 20.737 1.00 79.44 184 ILE A CA 1
ATOM 1394 C C . ILE A 1 184 ? 2.227 13.340 21.958 1.00 79.44 184 ILE A C 1
ATOM 1396 O O . ILE A 1 184 ? 2.596 12.415 22.687 1.00 79.44 184 ILE A O 1
ATOM 1400 N N . LEU A 1 185 ? 2.525 14.616 22.228 1.00 87.25 185 LEU A N 1
ATOM 1401 C CA . LEU A 1 185 ? 3.361 15.011 23.366 1.00 87.25 185 LEU A CA 1
ATOM 1402 C C . LEU A 1 185 ? 2.742 14.608 24.711 1.00 87.25 185 LEU A C 1
ATOM 1404 O O . LEU A 1 185 ? 3.456 14.117 25.587 1.00 87.25 185 LEU A O 1
ATOM 1408 N N . ILE A 1 186 ? 1.421 14.744 24.860 1.00 89.56 186 ILE A N 1
ATOM 1409 C CA . ILE A 1 186 ? 0.705 14.326 26.073 1.00 89.56 186 ILE A CA 1
ATOM 1410 C C . ILE A 1 186 ? 0.808 12.809 26.265 1.00 89.56 186 ILE A C 1
ATOM 1412 O O . ILE A 1 186 ? 1.104 12.355 27.372 1.00 89.56 186 ILE A O 1
ATOM 1416 N N . SER A 1 187 ? 0.629 12.016 25.204 1.00 84.00 187 SER A N 1
ATOM 1417 C CA . SER A 1 187 ? 0.761 10.556 25.294 1.00 84.00 187 SER A CA 1
ATOM 1418 C C . SER A 1 187 ? 2.178 10.106 25.664 1.00 84.00 187 SER A C 1
ATOM 1420 O O . SER A 1 187 ? 2.332 9.255 26.540 1.00 84.00 187 SER A O 1
ATOM 1422 N N . VAL A 1 188 ? 3.219 10.711 25.080 1.00 87.88 188 VAL A N 1
ATOM 1423 C CA . VAL A 1 188 ? 4.618 10.390 25.418 1.00 87.88 188 VAL A CA 1
ATOM 1424 C C . VAL A 1 188 ? 4.926 10.757 26.873 1.00 87.88 188 VAL A C 1
ATOM 1426 O O . VAL A 1 188 ? 5.512 9.954 27.602 1.00 87.88 188 VAL A O 1
ATOM 1429 N N . ALA A 1 189 ? 4.476 11.930 27.329 1.00 91.25 189 ALA A N 1
ATOM 1430 C CA . ALA A 1 189 ? 4.649 12.363 28.712 1.00 91.25 189 ALA A CA 1
ATOM 1431 C C . ALA A 1 189 ? 3.930 11.434 29.705 1.00 91.25 189 ALA A C 1
ATOM 1433 O O . ALA A 1 189 ? 4.507 11.063 30.727 1.00 91.25 189 ALA A O 1
ATOM 1434 N N . ALA A 1 190 ? 2.702 11.003 29.397 1.00 90.31 190 ALA A N 1
ATOM 1435 C CA . ALA A 1 190 ? 1.949 10.081 30.244 1.00 90.31 190 ALA A CA 1
ATOM 1436 C C . ALA A 1 190 ? 2.663 8.728 30.396 1.00 90.31 190 ALA A C 1
ATOM 1438 O O . ALA A 1 190 ? 2.796 8.228 31.514 1.00 90.31 190 ALA A O 1
ATOM 1439 N N . VAL A 1 191 ? 3.188 8.165 29.300 1.00 88.62 191 VAL A N 1
ATOM 1440 C CA . VAL A 1 191 ? 3.963 6.913 29.341 1.00 88.62 191 VAL A CA 1
ATOM 1441 C C . VAL A 1 191 ? 5.232 7.087 30.177 1.00 88.62 191 VAL A C 1
ATOM 1443 O O . VAL A 1 191 ? 5.497 6.267 31.057 1.00 88.62 191 VAL A O 1
ATOM 1446 N N . ALA A 1 192 ? 5.981 8.175 29.976 1.00 87.88 192 ALA A N 1
ATOM 1447 C CA . ALA A 1 192 ? 7.192 8.457 30.746 1.00 87.88 192 ALA A CA 1
ATOM 1448 C C . ALA A 1 192 ? 6.909 8.600 32.253 1.00 87.88 192 ALA A C 1
ATOM 1450 O O . ALA A 1 192 ? 7.646 8.047 33.070 1.00 87.88 192 ALA A O 1
ATOM 1451 N N . ILE A 1 193 ? 5.815 9.273 32.633 1.00 93.12 193 ILE A N 1
ATOM 1452 C CA . ILE A 1 193 ? 5.397 9.410 34.036 1.00 93.12 193 ILE A CA 1
ATOM 1453 C C . ILE A 1 193 ? 5.042 8.046 34.629 1.00 93.12 193 ILE A C 1
ATOM 1455 O O . ILE A 1 193 ? 5.475 7.737 35.738 1.00 93.12 193 ILE A O 1
ATOM 1459 N N . VAL A 1 194 ? 4.288 7.208 33.912 1.00 90.44 194 VAL A N 1
ATOM 1460 C CA . VAL A 1 194 ? 3.934 5.864 34.395 1.00 90.44 194 VAL A CA 1
ATOM 1461 C C . VAL A 1 194 ? 5.192 5.024 34.613 1.00 90.44 194 VAL A C 1
ATOM 1463 O O . VAL A 1 194 ? 5.340 4.424 35.677 1.00 90.44 194 VAL A O 1
ATOM 1466 N N . VAL A 1 195 ? 6.131 5.033 33.662 1.00 86.19 195 VAL A N 1
ATOM 1467 C CA . VAL A 1 195 ? 7.423 4.342 33.799 1.00 86.19 195 VAL A CA 1
ATOM 1468 C C . VAL A 1 195 ? 8.202 4.881 35.000 1.00 86.19 195 VAL A C 1
ATOM 1470 O O . VAL A 1 195 ? 8.677 4.101 35.823 1.00 86.19 195 VAL A O 1
ATOM 1473 N N . PHE A 1 196 ? 8.278 6.202 35.165 1.00 88.81 196 PHE A N 1
ATOM 1474 C CA . PHE A 1 196 ? 8.971 6.831 36.288 1.00 88.81 196 PHE A CA 1
ATOM 1475 C C . PHE A 1 196 ? 8.352 6.457 37.643 1.00 88.81 196 PHE A C 1
ATOM 1477 O O . PHE A 1 196 ? 9.067 6.073 38.568 1.00 88.81 196 PHE A O 1
ATOM 1484 N N . LEU A 1 197 ? 7.021 6.489 37.764 1.00 90.38 197 LEU A N 1
ATOM 1485 C CA . LEU A 1 197 ? 6.312 6.084 38.980 1.00 90.38 197 LEU A CA 1
ATOM 1486 C C . LEU A 1 197 ? 6.506 4.595 39.292 1.00 90.38 197 LEU A C 1
ATOM 1488 O O . LEU A 1 197 ? 6.631 4.228 40.462 1.00 90.38 197 LEU A O 1
ATOM 1492 N N . LEU A 1 198 ? 6.573 3.738 38.270 1.00 84.25 198 LEU A N 1
ATOM 1493 C CA . LEU A 1 198 ? 6.914 2.326 38.443 1.00 84.25 198 LEU A CA 1
ATOM 1494 C C . LEU A 1 198 ? 8.356 2.157 38.942 1.00 84.25 198 LEU A C 1
ATOM 1496 O O . LEU A 1 198 ? 8.575 1.399 39.887 1.00 84.25 198 LEU A O 1
ATOM 1500 N N . CYS A 1 199 ? 9.315 2.910 38.399 1.00 80.00 199 CYS A N 1
ATOM 1501 C CA . CYS A 1 199 ? 10.704 2.908 38.868 1.00 80.00 199 CYS A CA 1
ATOM 1502 C C . CYS A 1 199 ? 10.827 3.366 40.330 1.00 80.00 199 CYS A C 1
ATOM 1504 O O . CYS A 1 199 ? 11.546 2.738 41.107 1.00 80.00 199 CYS A O 1
ATOM 1506 N N . LEU A 1 200 ? 10.090 4.409 40.734 1.00 86.69 200 LEU A N 1
ATOM 1507 C CA . LEU A 1 200 ? 10.065 4.875 42.125 1.00 86.69 200 LEU A CA 1
ATOM 1508 C C . LEU A 1 200 ? 9.437 3.851 43.075 1.00 86.69 200 LEU A C 1
ATOM 1510 O O . LEU A 1 200 ? 9.889 3.692 44.208 1.00 86.69 200 LEU A O 1
ATOM 1514 N N . LYS A 1 201 ? 8.387 3.159 42.626 1.00 89.12 201 LYS A N 1
ATOM 1515 C CA . LYS A 1 201 ? 7.661 2.191 43.454 1.00 89.12 201 LYS A CA 1
ATOM 1516 C C . LYS A 1 201 ? 8.389 0.854 43.582 1.00 89.12 201 LYS A C 1
ATOM 1518 O O . LYS A 1 201 ? 8.221 0.171 44.591 1.00 89.12 201 LYS A O 1
ATOM 1523 N N . PHE A 1 202 ? 9.212 0.497 42.597 1.00 81.50 202 PHE A N 1
ATOM 1524 C CA . PHE A 1 202 ? 9.946 -0.765 42.563 1.00 81.50 202 PHE A CA 1
ATOM 1525 C C . PHE A 1 202 ? 11.454 -0.562 42.331 1.00 81.50 202 PHE A C 1
ATOM 1527 O O . PHE A 1 202 ? 12.002 -1.047 41.341 1.00 81.50 202 PHE A O 1
ATOM 1534 N N . PRO A 1 203 ? 12.180 0.051 43.284 1.00 77.56 203 PRO A N 1
ATOM 1535 C CA . PRO A 1 203 ? 13.628 0.262 43.175 1.00 77.56 203 PRO A CA 1
ATOM 1536 C C . PRO A 1 203 ? 14.445 -1.044 43.179 1.00 77.56 203 PRO A C 1
ATOM 1538 O O . PRO A 1 203 ? 15.660 -1.018 43.008 1.00 77.56 203 PRO A O 1
ATOM 1541 N N . GLN A 1 204 ? 13.799 -2.193 43.403 1.00 75.94 204 GLN A N 1
ATOM 1542 C CA . GLN A 1 204 ? 14.431 -3.511 43.330 1.00 75.94 204 GLN A CA 1
ATOM 1543 C C . GLN A 1 204 ? 14.530 -4.044 41.891 1.00 75.94 204 GLN A C 1
ATOM 1545 O O . GLN A 1 204 ? 15.394 -4.872 41.623 1.00 75.94 204 GLN A O 1
ATOM 1550 N N . LEU A 1 205 ? 13.700 -3.557 40.955 1.00 61.38 205 LEU A N 1
ATOM 1551 C CA . LEU A 1 205 ? 13.742 -3.977 39.545 1.00 61.38 205 LEU A CA 1
ATOM 1552 C C . LEU A 1 205 ? 14.981 -3.434 38.811 1.00 61.38 205 LEU A C 1
ATOM 1554 O O . LEU A 1 205 ? 15.505 -4.096 37.923 1.00 61.38 205 LEU A O 1
ATOM 1558 N N . THR A 1 206 ? 15.506 -2.274 39.213 1.00 61.25 206 THR A N 1
ATOM 1559 C CA . THR A 1 206 ? 16.692 -1.662 38.583 1.00 61.25 206 THR A CA 1
ATOM 1560 C C . THR A 1 206 ? 18.017 -2.250 39.066 1.00 61.25 206 THR A C 1
ATOM 1562 O O . THR A 1 206 ? 19.027 -2.121 38.383 1.00 61.25 206 THR A O 1
ATOM 1565 N N . LYS A 1 207 ? 18.036 -2.942 40.211 1.00 68.44 207 LYS A N 1
ATOM 1566 C CA . LYS A 1 207 ? 19.262 -3.531 40.781 1.00 68.44 207 LYS A CA 1
ATOM 1567 C C . LYS A 1 207 ? 19.627 -4.899 40.189 1.00 68.44 207 LYS A C 1
ATOM 1569 O O . LYS A 1 207 ? 20.680 -5.434 40.518 1.00 68.44 207 LYS A O 1
ATOM 1574 N N . GLY A 1 208 ? 18.766 -5.465 39.338 1.00 57.66 208 GLY A N 1
ATOM 1575 C CA . GLY A 1 208 ? 18.932 -6.805 38.766 1.00 57.66 208 GLY A CA 1
ATOM 1576 C C . GLY A 1 208 ? 19.428 -6.849 37.321 1.00 57.66 208 GLY A C 1
ATOM 1577 O O . GLY A 1 208 ? 19.805 -7.925 36.862 1.00 57.66 208 GLY A O 1
ATOM 1578 N N . LEU A 1 209 ? 19.467 -5.718 36.603 1.00 50.34 209 LEU A N 1
ATOM 1579 C CA . LEU A 1 209 ? 19.998 -5.679 35.240 1.00 50.34 209 LEU A CA 1
ATOM 1580 C C . LEU A 1 209 ? 21.535 -5.661 35.297 1.00 50.34 209 LEU A C 1
ATOM 1582 O O . LEU A 1 209 ? 22.185 -4.649 35.046 1.00 50.34 209 LEU A O 1
ATOM 1586 N N . LYS A 1 210 ? 22.136 -6.797 35.668 1.00 55.22 210 LYS A N 1
ATOM 1587 C CA . LYS A 1 210 ? 23.514 -7.083 35.275 1.00 55.22 210 LYS A CA 1
ATOM 1588 C C . LYS A 1 210 ? 23.491 -7.133 33.756 1.00 55.22 210 LYS A C 1
ATOM 1590 O O . LYS A 1 210 ? 23.050 -8.122 33.183 1.00 55.22 210 LYS A O 1
ATOM 1595 N N . VAL A 1 211 ? 23.903 -6.035 33.129 1.00 56.81 211 VAL A N 1
ATOM 1596 C CA . VAL A 1 211 ? 24.334 -6.020 31.735 1.00 56.81 211 VAL A CA 1
ATOM 1597 C C . VAL A 1 211 ? 25.388 -7.112 31.642 1.00 56.81 211 VAL A C 1
ATOM 1599 O O . VAL A 1 211 ? 26.507 -6.945 32.125 1.00 56.81 211 VAL A O 1
ATOM 1602 N N . THR A 1 212 ? 24.992 -8.279 31.144 1.00 51.19 212 THR A N 1
ATOM 1603 C CA . THR A 1 212 ? 25.929 -9.318 30.757 1.00 51.19 212 THR A CA 1
ATOM 1604 C C . THR A 1 212 ? 26.731 -8.685 29.641 1.00 51.19 212 THR A C 1
ATOM 1606 O O . THR A 1 212 ? 26.212 -8.443 28.554 1.00 51.19 212 THR A O 1
ATOM 1609 N N . GLN A 1 213 ? 27.944 -8.267 29.984 1.00 45.34 213 GLN A N 1
ATOM 1610 C CA . GLN A 1 213 ? 28.903 -7.729 29.044 1.00 45.34 213 GLN A CA 1
ATOM 1611 C C . GLN A 1 213 ? 29.009 -8.754 27.918 1.00 45.34 213 GLN A C 1
ATOM 1613 O O . GLN A 1 213 ? 29.315 -9.918 28.176 1.00 45.34 213 GLN A O 1
ATOM 1618 N N . THR A 1 214 ? 28.646 -8.339 26.709 1.00 51.66 214 THR A N 1
ATOM 1619 C CA . THR A 1 214 ? 28.844 -9.107 25.488 1.00 51.66 214 THR A CA 1
ATOM 1620 C C . THR A 1 214 ? 30.303 -9.534 25.470 1.00 51.66 214 THR A C 1
ATOM 1622 O O . THR A 1 214 ? 31.184 -8.679 25.377 1.00 51.66 214 THR A O 1
ATOM 1625 N N . GLU A 1 215 ? 30.551 -10.833 25.645 1.00 56.19 215 GLU A N 1
ATOM 1626 C CA . GLU A 1 215 ? 31.871 -11.395 25.413 1.00 56.19 215 GLU A CA 1
ATOM 1627 C C . GLU A 1 215 ? 32.296 -11.007 24.001 1.00 56.19 215 GLU A C 1
ATOM 1629 O O . GLU A 1 215 ? 31.572 -11.192 23.021 1.00 56.19 215 GLU A O 1
ATOM 1634 N N . GLU A 1 216 ? 33.464 -10.388 23.957 1.00 56.03 216 GLU A N 1
ATOM 1635 C CA . GLU A 1 216 ? 34.216 -10.009 22.784 1.00 56.03 216 GLU A CA 1
ATOM 1636 C C . GLU A 1 216 ? 34.313 -11.223 21.846 1.00 56.03 216 GLU A C 1
ATOM 1638 O O . GLU A 1 216 ? 35.061 -12.172 22.091 1.00 56.03 216 GLU A O 1
ATOM 1643 N N . MET A 1 217 ? 33.498 -11.236 20.786 1.00 48.91 217 MET A N 1
ATOM 1644 C CA . MET A 1 217 ? 33.631 -12.218 19.716 1.00 48.91 217 MET A CA 1
ATOM 1645 C C . MET A 1 217 ? 34.963 -11.958 19.021 1.00 48.91 217 MET A C 1
ATOM 1647 O O . MET A 1 217 ? 35.111 -11.032 18.226 1.00 48.91 217 MET A O 1
ATOM 1651 N N . LYS A 1 218 ? 35.935 -12.790 19.392 1.00 57.31 218 LYS A N 1
ATOM 1652 C CA . LYS A 1 218 ? 37.264 -12.891 18.804 1.00 57.31 218 LYS A CA 1
ATOM 1653 C C . LYS A 1 218 ? 37.137 -12.957 17.272 1.00 57.31 218 LYS A C 1
ATOM 1655 O O . LYS A 1 218 ? 36.318 -13.744 16.785 1.00 57.31 218 LYS A O 1
ATOM 1660 N N . PRO A 1 219 ? 37.904 -12.154 16.516 1.00 56.28 219 PRO A N 1
ATOM 1661 C CA . PRO A 1 219 ? 37.874 -12.190 15.061 1.00 56.28 219 PRO A CA 1
ATOM 1662 C C . PRO A 1 219 ? 38.225 -13.603 14.598 1.00 56.28 219 PRO A C 1
ATOM 1664 O O . PRO A 1 219 ? 39.246 -14.168 14.984 1.00 56.28 219 PRO A O 1
ATOM 1667 N N . MET A 1 220 ? 37.315 -14.200 13.835 1.00 59.88 220 MET A N 1
ATOM 1668 C CA . MET A 1 220 ? 37.543 -15.472 13.174 1.00 59.88 220 MET A CA 1
ATOM 1669 C C . MET A 1 220 ? 38.306 -15.142 11.894 1.00 59.88 220 MET A C 1
ATOM 1671 O O . MET A 1 220 ? 37.716 -14.624 10.943 1.00 59.88 220 MET A O 1
ATOM 1675 N N . ASP A 1 221 ? 39.617 -15.371 11.923 1.00 59.53 221 ASP A N 1
ATOM 1676 C CA . ASP A 1 221 ? 40.487 -15.290 10.755 1.00 59.53 221 ASP A CA 1
ATOM 1677 C C . ASP A 1 221 ? 39.905 -16.193 9.660 1.00 59.53 221 ASP A C 1
ATOM 1679 O O . ASP A 1 221 ? 39.827 -17.416 9.790 1.00 59.53 221 ASP A O 1
ATOM 1683 N N . LYS A 1 222 ? 39.389 -15.559 8.605 1.00 61.06 222 LYS A N 1
ATOM 1684 C CA . LYS A 1 222 ? 39.028 -16.227 7.360 1.00 61.06 222 LYS A CA 1
ATOM 1685 C C . LYS A 1 222 ? 40.243 -16.171 6.454 1.00 61.06 222 LYS A C 1
ATOM 1687 O O . LYS A 1 222 ? 40.366 -15.263 5.636 1.00 61.06 222 LYS A O 1
ATOM 1692 N N . ASP A 1 223 ? 41.079 -17.189 6.573 1.00 60.75 223 ASP A N 1
ATOM 1693 C CA . ASP A 1 223 ? 41.888 -17.662 5.459 1.00 60.75 223 ASP A CA 1
ATOM 1694 C C . ASP A 1 223 ? 40.911 -18.262 4.434 1.00 60.75 223 ASP A C 1
ATOM 1696 O O . ASP A 1 223 ? 40.558 -19.440 4.485 1.00 60.75 223 ASP A O 1
ATOM 1700 N N . PHE A 1 224 ? 40.347 -17.412 3.570 1.00 59.53 224 PHE A N 1
ATOM 1701 C CA . PHE A 1 224 ? 39.624 -17.884 2.394 1.00 59.53 224 PHE A CA 1
ATOM 1702 C C . PHE A 1 224 ? 40.635 -18.034 1.266 1.00 59.53 224 PHE A C 1
ATOM 1704 O O . PHE A 1 224 ? 41.042 -17.067 0.628 1.00 59.53 224 PHE A O 1
ATOM 1711 N N . GLU A 1 225 ? 41.049 -19.284 1.123 1.00 64.38 225 GLU A N 1
ATOM 1712 C CA . GLU A 1 225 ? 41.892 -19.846 0.086 1.00 64.38 225 GLU A CA 1
ATOM 1713 C C . GLU A 1 225 ? 41.424 -19.411 -1.311 1.00 64.38 225 GLU A C 1
ATOM 1715 O O . GLU A 1 225 ? 40.294 -19.657 -1.741 1.00 64.38 225 GLU A O 1
ATOM 1720 N N . GLU A 1 226 ? 42.332 -18.719 -1.990 1.00 58.47 226 GLU A N 1
ATOM 1721 C CA . GLU A 1 226 ? 42.331 -18.389 -3.406 1.00 58.47 226 GLU A CA 1
ATOM 1722 C C . GLU A 1 226 ? 42.310 -19.692 -4.211 1.00 58.47 226 GLU A C 1
ATOM 1724 O O . GLU A 1 226 ? 43.320 -20.383 -4.320 1.00 58.47 226 GLU A O 1
ATOM 1729 N N . ASN A 1 227 ? 41.141 -20.062 -4.736 1.00 54.81 227 ASN A N 1
ATOM 1730 C CA . ASN A 1 227 ? 41.031 -21.163 -5.684 1.00 54.81 227 ASN A CA 1
ATOM 1731 C C . ASN A 1 227 ? 40.886 -20.579 -7.090 1.00 54.81 227 ASN A C 1
ATOM 1733 O O . ASN A 1 227 ? 39.785 -20.357 -7.601 1.00 54.81 227 ASN A O 1
ATOM 1737 N N . ASP A 1 228 ? 42.043 -20.307 -7.685 1.00 56.72 228 ASP A N 1
ATOM 1738 C CA . ASP A 1 228 ? 42.220 -20.205 -9.124 1.00 56.72 228 ASP A CA 1
ATOM 1739 C C . ASP A 1 228 ? 41.795 -21.528 -9.769 1.00 56.72 228 ASP A C 1
ATOM 1741 O O . ASP A 1 228 ? 42.429 -22.571 -9.595 1.00 56.72 228 ASP A O 1
ATOM 1745 N N . THR A 1 229 ? 40.730 -21.517 -10.568 1.00 59.03 229 THR A N 1
ATOM 1746 C CA . THR A 1 229 ? 40.546 -22.549 -11.594 1.00 59.03 229 THR A CA 1
ATOM 1747 C C . THR A 1 229 ? 39.909 -21.958 -12.846 1.00 59.03 229 THR A C 1
ATOM 1749 O O . THR A 1 229 ? 38.699 -21.806 -12.970 1.00 59.03 229 THR A O 1
ATOM 1752 N N . LEU A 1 230 ? 40.818 -21.597 -13.750 1.00 52.84 230 LEU A N 1
ATOM 1753 C CA . LEU A 1 230 ? 40.781 -21.686 -15.210 1.00 52.84 230 LEU A CA 1
ATOM 1754 C C . LEU A 1 230 ? 39.595 -22.435 -15.870 1.00 52.84 230 LEU A C 1
ATOM 1756 O O . LEU A 1 230 ? 39.225 -23.526 -15.439 1.00 52.84 230 LEU A O 1
ATOM 1760 N N . SER A 1 231 ? 39.251 -21.954 -17.076 1.00 49.91 231 SER A N 1
ATOM 1761 C CA . SER A 1 231 ? 38.489 -22.581 -18.191 1.00 49.91 231 SER A CA 1
ATOM 1762 C C . SER A 1 231 ? 37.068 -22.019 -18.353 1.00 49.91 231 SER A C 1
ATOM 1764 O O . SER A 1 231 ? 36.329 -21.899 -17.391 1.00 49.91 231 SER A O 1
ATOM 1766 N N . GLU A 1 232 ? 36.583 -21.623 -19.528 1.00 52.59 232 GLU A N 1
ATOM 1767 C CA . GLU A 1 232 ? 36.991 -21.956 -20.890 1.00 52.59 232 GLU A CA 1
ATOM 1768 C C . GLU A 1 232 ? 36.424 -20.901 -21.857 1.00 52.59 232 GLU A C 1
ATOM 1770 O O . GLU A 1 232 ? 35.346 -20.341 -21.646 1.00 52.59 232 GLU A O 1
ATOM 1775 N N . ALA A 1 233 ? 37.162 -20.634 -22.932 1.00 53.00 233 ALA A N 1
ATOM 1776 C CA . ALA A 1 233 ? 36.726 -19.806 -24.042 1.00 53.00 233 ALA A CA 1
ATOM 1777 C C . ALA A 1 233 ? 35.600 -20.504 -24.826 1.00 53.00 233 ALA A C 1
ATOM 1779 O O . ALA A 1 233 ? 35.778 -21.615 -25.314 1.00 53.00 233 ALA A O 1
ATOM 1780 N N . GLY A 1 234 ? 34.463 -19.829 -24.999 1.00 53.34 234 GLY A N 1
ATOM 1781 C CA . GLY A 1 234 ? 33.348 -20.292 -25.827 1.00 53.34 234 GLY A CA 1
ATOM 1782 C C . GLY A 1 234 ? 33.054 -19.315 -26.958 1.00 53.34 234 GLY A C 1
ATOM 1783 O O . GLY A 1 234 ? 32.229 -18.417 -26.821 1.00 53.34 234 GLY A O 1
ATOM 1784 N N . THR A 1 235 ? 33.745 -19.486 -28.080 1.00 56.47 235 THR A N 1
ATOM 1785 C CA . THR A 1 235 ? 33.478 -18.805 -29.350 1.00 56.47 235 THR A CA 1
ATOM 1786 C C . THR A 1 235 ? 32.238 -19.420 -30.008 1.00 56.47 235 THR A C 1
ATOM 1788 O O . THR A 1 235 ? 32.278 -20.577 -30.408 1.00 56.47 235 THR A O 1
ATOM 1791 N N . HIS A 1 236 ? 31.155 -18.662 -30.195 1.00 57.78 236 HIS A N 1
ATOM 1792 C CA . HIS A 1 236 ? 30.127 -19.014 -31.182 1.00 57.78 236 HIS A CA 1
ATOM 1793 C C . HIS A 1 236 ? 29.709 -17.779 -31.977 1.00 57.78 236 HIS A C 1
ATOM 1795 O O . HIS A 1 236 ? 29.224 -16.790 -31.435 1.00 57.78 236 HIS A O 1
ATOM 1801 N N . GLY A 1 237 ? 30.000 -17.852 -33.277 1.00 49.19 237 GLY A N 1
ATOM 1802 C CA . GLY A 1 237 ? 29.844 -16.786 -34.255 1.00 49.19 237 GLY A CA 1
ATOM 1803 C C . GLY A 1 237 ? 28.406 -16.538 -34.734 1.00 49.19 237 GLY A C 1
ATOM 1804 O O . GLY A 1 237 ? 27.454 -17.146 -34.243 1.00 49.19 237 GLY A O 1
ATOM 1805 N N . PRO A 1 238 ? 28.255 -15.635 -35.717 1.00 65.12 238 PRO A N 1
ATOM 1806 C CA . PRO A 1 23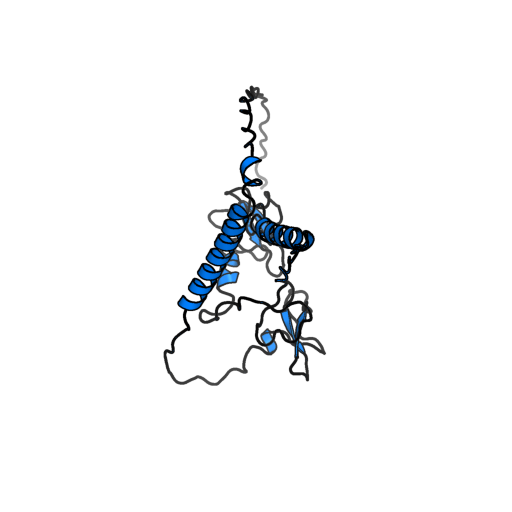8 ? 26.963 -15.168 -36.202 1.00 65.12 238 PRO A CA 1
ATOM 1807 C C . PRO A 1 238 ? 26.290 -16.188 -37.131 1.00 65.12 238 PRO A C 1
ATOM 1809 O O . PRO A 1 238 ? 26.944 -16.825 -37.959 1.00 65.12 238 PRO A O 1
ATOM 1812 N N . ARG A 1 239 ? 24.960 -16.299 -37.028 1.00 53.09 239 ARG A N 1
ATOM 1813 C CA . ARG A 1 239 ? 24.115 -16.840 -38.099 1.00 53.09 239 ARG A CA 1
ATOM 1814 C C . ARG A 1 239 ? 23.628 -15.689 -38.979 1.00 53.09 239 ARG A C 1
ATOM 1816 O O . ARG A 1 239 ? 23.215 -14.657 -38.457 1.00 53.09 239 ARG A O 1
ATOM 1823 N N . LEU A 1 240 ? 23.762 -15.938 -40.282 1.00 63.41 240 LEU A N 1
ATOM 1824 C CA . LEU A 1 240 ? 23.297 -15.175 -41.443 1.00 63.41 240 LEU A CA 1
ATOM 1825 C C . LEU A 1 240 ? 21.833 -14.738 -41.344 1.00 63.41 240 LEU A C 1
ATOM 1827 O O . LEU A 1 240 ? 21.027 -15.541 -40.819 1.00 63.41 240 LEU A O 1
#

Secondary structure (DSSP, 8-state):
-----------HHHHHHHHHHHHHHHHGGG-PPBPTTSB-TTT--BSSTTEEEEE-TTSS-EEEEE--TT----SS-B-HHHHHTHHHHSS-TTPPPPPSSPBPTT-S-TTTT--BSSTT-EEEEETTSS-EEEEPPPB-TTS-B---SSEE-HHHHHSPP-PPPPPP----PPP-HHHHHHHHHHHHHHHHHHHHHHHHH-TTTTTS--------------------------------

Organism: NCBI:txid221442